Protein AF-A0A1S3IU96-F1 (afdb_monomer_lite)

pLDDT: mean 72.16, std 20.65, range [26.09, 98.0]

InterPro domains:
  IPR015816 Vitellinogen, beta-sheet N-terminal [G3DSA:2.30.230.10] (39-300)
  IPR015819 Lipid transport protein, beta-sheet shell [SSF56968] (41-189)

Secondary structure (DSSP, 8-state):
--SSHHHHHHHTTS--------TTTSPPTT-B-SPPP--TTEEEEEEEEEEEE-SSS-EEEEEEEEEEEEEEEEEPPTT-S-TT-EEEEEEEEEEEEEEEEE-SS-EEEPPPEE-HHHH-S-EEEEE-TTS-EEEEEEETTGGG-HHHHHHHHHHHHHH----BTT-SEEEEEETTEEEEEEEEEEE-GGGEEEEEEEEEGGGEE--TT----TTTEEEEEEEEEEEETTEEEEEEEEEEEEEPPP---SS-----SS----THHHH-EEEEEEEEEEEEEEPPHHHHHHHHHHTT--EEEE-SS----TTSHHHHHHHHHHHHHTSGGGHHHHHHHHHH-TT-GGGG-

Structure (mmCIF, N/CA/C/O backbone):
data_AF-A0A1S3IU96-F1
#
_entry.id   AF-A0A1S3IU96-F1
#
loop_
_atom_site.group_PDB
_atom_site.id
_atom_site.type_symbol
_atom_site.label_atom_id
_atom_site.label_alt_id
_atom_site.label_comp_id
_atom_site.label_asym_id
_atom_site.label_entity_id
_atom_site.label_seq_id
_atom_site.pdbx_PDB_ins_code
_atom_site.Cartn_x
_atom_site.Cartn_y
_atom_site.Cartn_z
_atom_site.occupancy
_atom_site.B_iso_or_equiv
_atom_site.auth_seq_id
_atom_site.auth_comp_id
_atom_site.auth_asym_id
_atom_site.auth_atom_id
_atom_site.pdbx_PDB_model_num
ATOM 1 N N . MET A 1 1 ? 24.502 -48.605 34.704 1.00 38.88 1 MET A N 1
ATOM 2 C CA . MET A 1 1 ? 23.057 -48.545 34.397 1.00 38.88 1 MET A CA 1
ATOM 3 C C . MET A 1 1 ? 22.841 -47.572 33.250 1.00 38.88 1 MET A C 1
ATOM 5 O O . MET A 1 1 ? 22.896 -46.371 33.449 1.00 38.88 1 MET A O 1
ATOM 9 N N . LYS A 1 2 ? 22.717 -48.113 32.036 1.00 37.91 2 LYS A N 1
ATOM 10 C CA . LYS A 1 2 ? 22.738 -47.408 30.742 1.00 37.91 2 LYS A CA 1
ATOM 11 C C . LYS A 1 2 ? 21.383 -47.495 30.009 1.00 37.91 2 LYS A C 1
ATOM 13 O O . LYS A 1 2 ? 21.351 -47.512 28.790 1.00 37.91 2 LYS A O 1
ATOM 18 N N . PHE A 1 3 ? 20.268 -47.550 30.742 1.00 37.53 3 PHE A N 1
ATOM 19 C CA . PHE A 1 3 ? 18.931 -47.704 30.142 1.00 37.53 3 PHE A CA 1
ATOM 20 C C . PHE A 1 3 ? 17.942 -46.560 30.430 1.00 37.53 3 PHE A C 1
ATOM 22 O O . PHE A 1 3 ? 16.870 -46.547 29.842 1.00 37.53 3 PHE A O 1
ATOM 29 N N . TYR A 1 4 ? 18.302 -45.553 31.238 1.00 34.25 4 TYR A N 1
ATOM 30 C CA . TYR A 1 4 ? 17.399 -44.428 31.547 1.00 34.25 4 TYR A CA 1
ATOM 31 C C . TYR A 1 4 ? 17.577 -43.183 30.663 1.00 34.25 4 TYR A C 1
ATOM 33 O O . TYR A 1 4 ? 16.665 -42.370 30.572 1.00 34.25 4 TYR A O 1
ATOM 41 N N . VAL A 1 5 ? 18.703 -43.042 29.953 1.00 40.50 5 VAL A N 1
ATOM 42 C CA . VAL A 1 5 ? 18.947 -41.870 29.085 1.00 40.50 5 VAL A CA 1
ATOM 43 C C . VAL A 1 5 ? 18.266 -42.017 27.716 1.00 40.50 5 VAL A C 1
ATOM 45 O O . VAL A 1 5 ? 17.847 -41.030 27.126 1.00 40.50 5 VAL A O 1
ATOM 48 N N . ILE A 1 6 ? 18.058 -43.248 27.237 1.00 42.94 6 ILE A N 1
ATOM 49 C CA . ILE A 1 6 ? 17.412 -43.501 25.936 1.00 42.94 6 ILE A CA 1
ATOM 50 C C . ILE A 1 6 ? 15.883 -43.326 26.023 1.00 42.94 6 ILE A C 1
ATOM 52 O O . ILE A 1 6 ? 15.258 -42.917 25.048 1.00 42.94 6 ILE A O 1
ATOM 56 N N . TYR A 1 7 ? 15.277 -43.540 27.197 1.00 35.66 7 TYR A N 1
ATOM 57 C CA . TYR A 1 7 ? 13.829 -43.376 27.379 1.00 35.66 7 TYR A CA 1
ATOM 58 C C . TYR A 1 7 ? 13.405 -41.898 27.446 1.00 35.66 7 TYR A C 1
ATOM 60 O O . TYR A 1 7 ? 12.342 -41.541 26.946 1.00 35.66 7 TYR A O 1
ATOM 68 N N . LEU A 1 8 ? 14.261 -41.014 27.976 1.00 35.41 8 LEU A N 1
ATOM 69 C CA . LEU A 1 8 ? 13.973 -39.576 28.026 1.00 35.41 8 LEU A CA 1
ATOM 70 C C . LEU A 1 8 ? 14.017 -38.930 26.627 1.00 35.41 8 LEU A C 1
ATOM 72 O O . LEU A 1 8 ? 13.216 -38.050 26.331 1.00 35.41 8 LEU A O 1
ATOM 76 N N . CYS A 1 9 ? 14.886 -39.414 25.732 1.00 37.62 9 CYS A N 1
ATOM 77 C CA . CYS A 1 9 ? 14.930 -38.950 24.341 1.00 37.62 9 CYS A CA 1
ATOM 78 C C . CYS A 1 9 ? 13.751 -39.461 23.492 1.00 37.62 9 CYS A C 1
ATOM 80 O O . CYS A 1 9 ? 13.374 -38.803 22.528 1.00 37.62 9 CYS A O 1
ATOM 82 N N . LEU A 1 10 ? 13.142 -40.595 23.854 1.00 35.31 10 LEU A N 1
ATOM 83 C CA . LEU A 1 10 ? 11.995 -41.165 23.134 1.00 35.31 10 LEU A CA 1
ATOM 84 C C . LEU A 1 10 ? 10.650 -40.548 23.547 1.00 35.31 10 LEU A C 1
ATOM 86 O O . LEU A 1 10 ? 9.755 -40.450 22.714 1.00 35.31 10 LEU A O 1
ATOM 90 N N . VAL A 1 11 ? 10.513 -40.056 24.783 1.00 35.53 11 VAL A N 1
ATOM 91 C CA . VAL A 1 11 ? 9.279 -39.380 25.234 1.00 35.53 11 VAL A CA 1
ATOM 92 C C . VAL A 1 11 ? 9.217 -37.918 24.768 1.00 35.53 11 VAL A C 1
ATOM 94 O O . VAL A 1 11 ? 8.136 -37.426 24.456 1.00 35.53 11 VAL A O 1
ATOM 97 N N . VAL A 1 12 ? 10.359 -37.243 24.580 1.00 34.34 12 VAL A N 1
ATOM 98 C CA . VAL A 1 12 ? 10.395 -35.900 23.957 1.00 34.34 12 VAL A CA 1
ATOM 99 C C . VAL A 1 12 ? 10.079 -35.952 22.450 1.00 34.34 12 VAL A C 1
ATOM 101 O O . VAL A 1 12 ? 9.640 -34.961 21.874 1.00 34.34 12 VAL A O 1
ATOM 104 N N . ALA A 1 13 ? 10.205 -37.120 21.812 1.00 34.22 13 ALA A N 1
ATOM 105 C CA . ALA A 1 13 ? 9.797 -37.325 20.421 1.00 34.22 13 ALA A CA 1
ATOM 106 C C . ALA A 1 13 ? 8.290 -37.620 20.242 1.00 34.22 13 ALA A C 1
ATOM 108 O O . ALA A 1 13 ? 7.814 -37.619 19.110 1.00 34.22 13 ALA A O 1
ATOM 109 N N . LEU A 1 14 ? 7.531 -37.854 21.324 1.00 32.66 14 LEU A N 1
ATOM 110 C CA . LEU A 1 14 ? 6.133 -38.322 21.264 1.00 32.66 14 LEU A CA 1
ATOM 111 C C . LEU A 1 14 ? 5.104 -37.386 21.921 1.00 32.66 14 LEU A C 1
ATOM 113 O O . LEU A 1 14 ? 3.921 -37.710 21.949 1.00 32.66 14 LEU A O 1
ATOM 117 N N .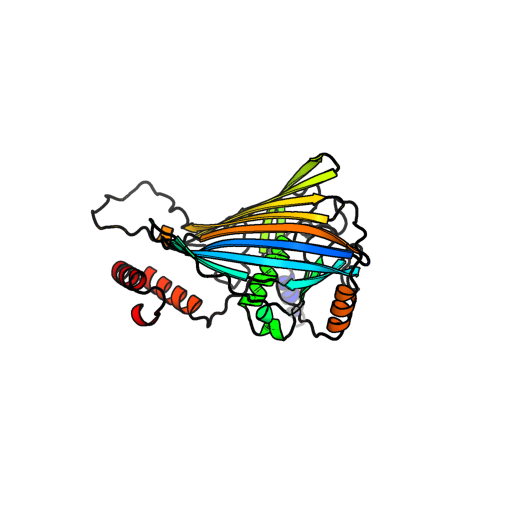 VAL A 1 15 ? 5.514 -36.194 22.363 1.00 30.98 15 VAL A N 1
ATOM 118 C CA . VAL A 1 15 ? 4.596 -35.098 22.728 1.00 30.98 15 VAL A CA 1
ATOM 119 C C . VAL A 1 15 ? 4.852 -33.898 21.815 1.00 30.98 15 VAL A C 1
ATOM 121 O O . VAL A 1 15 ? 5.155 -32.791 22.248 1.00 30.98 15 VAL A O 1
ATOM 124 N N . ARG A 1 16 ? 4.752 -34.131 20.504 1.00 26.09 16 ARG A N 1
ATOM 125 C CA . ARG A 1 16 ? 4.291 -33.096 19.580 1.00 26.09 16 ARG A CA 1
ATOM 126 C C . ARG A 1 16 ? 2.814 -33.373 19.330 1.00 26.09 16 ARG A C 1
ATOM 128 O O . ARG A 1 16 ? 2.514 -34.345 18.636 1.00 26.09 16 ARG A O 1
ATOM 135 N N . PRO A 1 17 ? 1.891 -32.550 19.848 1.00 28.64 17 PRO A N 1
ATOM 136 C CA . PRO A 1 17 ? 0.620 -32.387 19.180 1.00 28.64 17 PRO A CA 1
ATOM 137 C C . PRO A 1 17 ? 0.944 -31.880 17.776 1.00 28.64 17 PRO A C 1
ATOM 139 O O . PRO A 1 17 ? 1.472 -30.789 17.566 1.00 28.64 17 PRO A O 1
ATOM 142 N N . THR A 1 18 ? 0.708 -32.765 16.826 1.00 32.78 18 THR A N 1
ATOM 143 C CA . THR A 1 18 ? 0.296 -32.466 15.467 1.00 32.78 18 THR A CA 1
ATOM 144 C C . THR A 1 18 ? -0.608 -31.236 15.426 1.00 32.78 18 THR A C 1
ATOM 146 O O . THR A 1 18 ? -1.794 -31.316 15.718 1.00 32.78 18 THR A O 1
ATOM 149 N N . LEU A 1 19 ? -0.019 -30.110 15.051 1.00 28.75 19 LEU A N 1
ATOM 150 C CA . LEU A 1 19 ? -0.596 -29.116 14.152 1.00 28.75 19 LEU A CA 1
ATOM 151 C C . LEU A 1 19 ? 0.587 -28.441 13.455 1.00 28.75 19 LEU A C 1
ATOM 153 O O . LEU A 1 19 ? 0.830 -27.242 13.538 1.00 28.75 19 LEU A O 1
ATOM 157 N N . CYS A 1 20 ? 1.361 -29.276 12.754 1.00 29.59 20 CYS A N 1
ATOM 158 C CA . CYS A 1 20 ? 1.936 -28.836 11.496 1.00 29.59 20 CYS A CA 1
ATOM 159 C C . CYS A 1 20 ? 0.710 -28.469 10.651 1.00 29.59 20 CYS A C 1
ATOM 161 O O . CYS A 1 20 ? 0.064 -29.363 10.106 1.00 29.59 20 CYS A O 1
ATOM 163 N N . LYS A 1 21 ? 0.308 -27.190 10.666 1.00 34.25 21 LYS A N 1
ATOM 164 C CA . LYS A 1 21 ? -0.553 -26.661 9.610 1.00 34.25 21 LYS A CA 1
ATOM 165 C C . LYS A 1 21 ? 0.126 -27.063 8.313 1.00 34.25 21 LYS A C 1
ATOM 167 O O . LYS A 1 21 ? 1.345 -26.910 8.192 1.00 34.25 21 LYS A O 1
ATOM 172 N N . ASP A 1 22 ? -0.641 -27.694 7.439 1.00 31.61 22 ASP A N 1
ATOM 173 C CA . ASP A 1 22 ? -0.151 -28.169 6.165 1.00 31.61 22 ASP A CA 1
ATOM 174 C C . ASP A 1 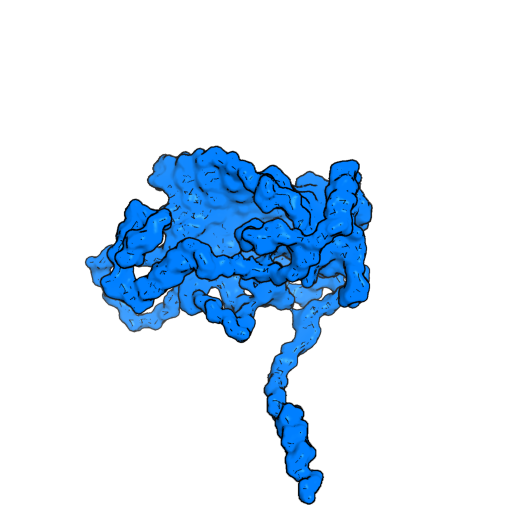22 ? 0.687 -27.060 5.519 1.00 31.61 22 ASP A C 1
ATOM 176 O O . ASP A 1 22 ? 0.221 -25.948 5.287 1.00 31.61 22 ASP A O 1
ATOM 180 N N . GLU A 1 23 ? 1.928 -27.377 5.161 1.00 36.09 23 GLU A N 1
ATOM 181 C CA . GLU A 1 23 ? 2.783 -26.532 4.315 1.00 36.09 23 GLU A CA 1
ATOM 182 C C . GLU A 1 23 ? 2.130 -26.264 2.933 1.00 36.09 23 GLU A C 1
ATOM 184 O O . GLU A 1 23 ? 2.671 -25.538 2.109 1.00 36.09 23 GLU A O 1
ATOM 189 N N . LYS A 1 24 ? 0.942 -26.842 2.689 1.00 35.12 24 LYS A N 1
ATOM 190 C CA . LYS A 1 24 ? 0.038 -26.616 1.556 1.00 35.12 24 LYS A CA 1
ATOM 191 C C . LYS A 1 24 ? -0.801 -25.332 1.677 1.00 35.12 24 LYS A C 1
ATOM 193 O O . LYS A 1 24 ? -1.304 -24.853 0.653 1.00 35.12 24 LYS A O 1
ATOM 198 N N . ASP A 1 25 ? -0.940 -24.777 2.884 1.00 37.66 25 ASP A N 1
ATOM 199 C CA . ASP A 1 25 ? -1.629 -23.498 3.118 1.00 37.66 25 ASP A CA 1
ATOM 200 C C . ASP A 1 25 ? -0.712 -22.301 2.853 1.00 37.66 25 ASP A C 1
ATOM 202 O O . ASP A 1 25 ? -1.182 -21.238 2.448 1.00 37.66 25 ASP A O 1
ATOM 206 N N . TYR A 1 26 ? 0.607 -22.492 2.956 1.00 42.41 26 TYR A N 1
ATOM 207 C CA . TYR A 1 26 ? 1.566 -21.561 2.378 1.00 42.41 26 TYR A CA 1
ATOM 208 C C . TYR A 1 26 ? 1.562 -21.718 0.855 1.00 42.41 26 TYR A C 1
ATOM 210 O O . TYR A 1 26 ? 1.597 -22.818 0.305 1.00 42.41 26 TYR A O 1
ATOM 218 N N . VAL A 1 27 ? 1.435 -20.589 0.164 1.00 45.47 27 VAL A N 1
ATOM 219 C CA . VAL A 1 27 ? 1.302 -20.507 -1.291 1.00 45.47 27 VAL A CA 1
ATOM 220 C C . VAL A 1 27 ? 2.405 -21.303 -2.003 1.00 45.47 27 VAL A C 1
ATOM 222 O O . VAL A 1 27 ? 3.597 -21.133 -1.744 1.00 45.47 27 VAL A O 1
ATOM 225 N N . SER A 1 28 ? 1.978 -22.159 -2.937 1.00 42.78 28 SER A N 1
ATOM 226 C CA . SER A 1 28 ? 2.827 -22.743 -3.975 1.00 42.78 28 SER A CA 1
ATOM 227 C C . SER A 1 28 ? 3.527 -21.614 -4.732 1.00 42.78 28 SER A C 1
ATOM 229 O O . SER A 1 28 ? 2.870 -20.786 -5.358 1.00 42.78 28 SER A O 1
ATOM 231 N N . LYS A 1 29 ? 4.860 -21.599 -4.676 1.00 49.06 29 LYS A N 1
ATOM 232 C CA . LYS A 1 29 ? 5.738 -20.561 -5.242 1.00 49.06 29 LYS A CA 1
ATOM 233 C C . LYS A 1 29 ? 5.692 -20.447 -6.777 1.00 49.06 29 LYS A C 1
ATOM 235 O O . LYS A 1 29 ? 6.327 -19.557 -7.319 1.00 49.06 29 LYS A O 1
ATOM 240 N N . ASP A 1 30 ? 4.931 -21.303 -7.464 1.00 42.03 30 ASP A N 1
ATOM 241 C CA . ASP A 1 30 ? 5.052 -21.515 -8.914 1.00 42.03 30 ASP A CA 1
ATOM 242 C C . ASP A 1 30 ? 3.772 -21.258 -9.741 1.00 42.03 30 ASP A C 1
ATOM 244 O O . ASP A 1 30 ? 3.762 -21.540 -10.936 1.00 42.03 30 ASP A O 1
ATOM 248 N N . SER A 1 31 ? 2.677 -20.733 -9.174 1.00 46.88 31 SER A N 1
ATOM 249 C CA . SER A 1 31 ? 1.386 -20.648 -9.896 1.00 46.88 31 SER A CA 1
ATOM 250 C C . SER A 1 31 ? 0.846 -19.228 -10.111 1.00 46.88 31 SER A C 1
ATOM 252 O O . SER A 1 31 ? -0.332 -18.977 -9.838 1.00 46.88 31 SER A O 1
ATOM 254 N N . SER A 1 32 ? 1.670 -18.282 -10.578 1.00 52.38 32 SER A N 1
ATOM 255 C CA . SER A 1 32 ? 1.149 -16.947 -10.904 1.00 52.38 32 SER A CA 1
ATOM 256 C C . SER A 1 32 ? 0.194 -16.996 -12.107 1.00 52.38 32 SER A C 1
ATOM 258 O O . SER A 1 32 ? 0.415 -17.692 -13.098 1.00 52.38 32 SER A O 1
ATOM 260 N N . ALA A 1 33 ? -0.916 -16.265 -11.996 1.00 55.19 33 ALA A N 1
ATOM 261 C CA . ALA A 1 33 ? -2.010 -16.268 -12.965 1.00 55.19 33 ALA A CA 1
ATOM 262 C C . ALA A 1 33 ? -1.804 -15.346 -14.182 1.00 55.19 33 ALA A C 1
ATOM 264 O O . ALA A 1 33 ? -2.646 -15.371 -15.087 1.00 55.19 33 ALA A O 1
ATOM 265 N N . LEU A 1 34 ? -0.760 -14.509 -14.183 1.00 57.47 34 LEU A N 1
ATOM 266 C CA . LEU A 1 34 ? -0.616 -13.369 -15.090 1.00 57.47 34 LEU A CA 1
ATOM 267 C C . LEU A 1 34 ? 0.600 -13.466 -16.019 1.00 57.47 34 LEU A C 1
ATOM 269 O O . LEU A 1 34 ? 1.619 -14.053 -15.651 1.00 57.47 34 LEU A O 1
ATOM 273 N N . PRO A 1 35 ? 0.539 -12.813 -17.197 1.00 59.03 35 PRO A N 1
ATOM 274 C CA . PRO A 1 35 ? 1.730 -12.513 -17.978 1.00 59.03 35 PRO A CA 1
ATOM 275 C C . PRO A 1 35 ? 2.718 -11.705 -17.126 1.00 59.03 35 PRO A C 1
ATOM 277 O O . PRO A 1 35 ? 2.334 -10.706 -16.516 1.00 59.03 35 PRO A O 1
ATOM 280 N N . LYS A 1 36 ? 3.993 -12.113 -17.096 1.00 66.50 36 LYS A N 1
ATOM 281 C CA . LYS A 1 36 ? 5.059 -11.313 -16.476 1.00 66.50 36 LYS A CA 1
ATOM 282 C C . LYS A 1 36 ? 5.238 -10.039 -17.309 1.00 66.50 36 LYS A C 1
ATOM 284 O O . LYS A 1 36 ? 5.601 -10.122 -18.482 1.00 66.50 36 LYS A O 1
ATOM 289 N N . ALA A 1 37 ? 4.971 -8.879 -16.713 1.00 73.75 37 ALA A N 1
ATOM 290 C CA . ALA A 1 37 ? 5.301 -7.600 -17.327 1.00 73.75 37 ALA A CA 1
ATOM 291 C C . ALA A 1 37 ? 6.827 -7.457 -17.408 1.00 73.75 37 ALA A C 1
ATOM 293 O O . ALA A 1 37 ? 7.526 -7.708 -16.423 1.00 73.75 37 ALA A O 1
ATOM 294 N N . ASP A 1 38 ? 7.353 -7.030 -18.556 1.00 79.12 38 ASP A N 1
ATOM 29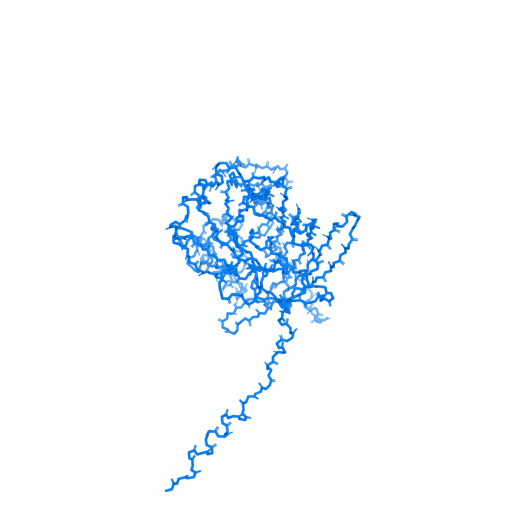5 C CA . ASP A 1 38 ? 8.752 -6.615 -18.635 1.00 79.12 38 ASP A CA 1
ATOM 296 C C . ASP A 1 38 ? 8.897 -5.214 -18.024 1.00 79.12 38 ASP A C 1
ATOM 298 O O . ASP A 1 38 ? 8.528 -4.200 -18.621 1.00 79.12 38 ASP A O 1
ATOM 302 N N . LEU A 1 39 ? 9.397 -5.170 -16.789 1.00 83.75 39 LEU A N 1
ATOM 303 C CA . LEU A 1 39 ? 9.598 -3.938 -16.028 1.00 83.75 39 LEU A CA 1
ATOM 304 C C . LEU A 1 39 ? 11.050 -3.438 -16.094 1.00 83.75 39 LEU A C 1
ATOM 306 O O . LEU A 1 39 ? 11.389 -2.445 -15.437 1.00 83.75 39 LEU A O 1
ATOM 310 N N . HIS A 1 40 ? 11.922 -4.081 -16.883 1.00 83.00 40 HIS A N 1
ATOM 311 C CA . HIS A 1 40 ? 13.320 -3.677 -16.982 1.00 83.00 40 HIS A CA 1
ATOM 312 C C . HIS A 1 40 ? 13.449 -2.247 -17.508 1.00 83.00 40 HIS A C 1
ATOM 314 O O . HIS A 1 40 ? 13.056 -1.915 -18.624 1.00 83.00 40 HIS A O 1
ATOM 320 N N . GLY A 1 41 ? 14.055 -1.381 -16.693 1.00 81.94 41 GLY A N 1
ATOM 321 C CA . GLY A 1 41 ? 14.230 0.019 -17.064 1.00 81.94 41 GLY A CA 1
ATOM 322 C C . GLY A 1 41 ? 12.919 0.804 -17.105 1.00 81.94 41 GLY A C 1
ATOM 323 O O . GLY A 1 41 ? 12.875 1.823 -17.788 1.00 81.94 41 GLY A O 1
ATOM 324 N N . THR A 1 42 ? 11.884 0.363 -16.389 1.00 86.38 42 THR A N 1
ATOM 325 C CA . THR A 1 42 ? 10.591 1.051 -16.269 1.00 86.38 42 THR A CA 1
ATOM 326 C C . THR A 1 42 ? 10.451 1.701 -14.891 1.00 86.38 42 THR A C 1
ATOM 328 O O . THR A 1 42 ? 11.003 1.220 -13.893 1.00 86.38 42 THR A O 1
ATOM 331 N N . THR A 1 43 ? 9.710 2.807 -14.850 1.00 91.56 43 THR A N 1
ATOM 332 C CA . THR A 1 43 ? 9.198 3.432 -13.628 1.00 91.56 43 THR A CA 1
ATOM 333 C C . THR A 1 43 ? 7.674 3.422 -13.679 1.00 91.56 43 THR A C 1
ATOM 335 O O . THR A 1 43 ? 7.071 3.861 -14.665 1.00 91.56 43 THR A O 1
ATOM 338 N N . LEU A 1 44 ? 7.056 2.922 -12.613 1.00 94.19 44 LEU A N 1
ATOM 339 C CA . LEU A 1 44 ? 5.614 2.982 -12.405 1.00 94.19 44 LEU A CA 1
ATOM 340 C C . LEU A 1 44 ? 5.316 4.195 -11.526 1.00 94.19 44 LEU A C 1
ATOM 342 O O . LEU A 1 44 ? 5.844 4.302 -10.422 1.00 94.19 44 LEU A O 1
ATOM 346 N N . HIS A 1 45 ? 4.509 5.120 -12.031 1.00 95.81 45 HIS A N 1
ATOM 347 C CA . HIS A 1 45 ? 4.139 6.332 -11.313 1.00 95.81 45 HIS A CA 1
ATOM 348 C C . HIS A 1 45 ? 2.702 6.219 -10.836 1.00 95.81 45 HIS A C 1
ATOM 350 O O . HIS A 1 45 ? 1.768 6.283 -11.642 1.00 95.81 45 HIS A O 1
ATOM 356 N N . TYR A 1 46 ? 2.542 6.090 -9.530 1.00 97.50 46 TYR A N 1
ATOM 357 C CA . TYR A 1 46 ? 1.257 6.050 -8.867 1.00 97.50 46 TYR A CA 1
ATOM 358 C C . TYR A 1 46 ? 0.951 7.375 -8.186 1.00 97.50 46 TYR A C 1
ATOM 360 O O . TYR A 1 46 ? 1.844 8.155 -7.854 1.00 97.50 46 TYR A O 1
ATOM 368 N N . HIS A 1 47 ? -0.331 7.595 -7.951 1.00 98.00 47 HIS A N 1
ATOM 369 C CA . HIS A 1 47 ? -0.811 8.604 -7.031 1.00 98.00 47 HIS A CA 1
ATOM 370 C C . HIS A 1 47 ? -1.636 7.940 -5.947 1.00 98.00 47 HIS A C 1
ATOM 372 O O . HIS A 1 47 ? -2.525 7.147 -6.258 1.00 98.00 47 HIS A O 1
ATOM 378 N N . TYR A 1 48 ? -1.293 8.249 -4.707 1.00 97.56 48 TYR A N 1
ATOM 379 C CA . TYR A 1 48 ? -1.960 7.782 -3.513 1.00 97.56 48 TYR A CA 1
ATOM 380 C C . TYR A 1 48 ? -2.805 8.900 -2.922 1.00 97.56 48 TYR A C 1
ATOM 382 O O . TYR A 1 48 ? -2.318 10.022 -2.785 1.00 97.56 48 TYR A O 1
ATOM 390 N N . GLU A 1 49 ? -4.016 8.564 -2.504 1.00 96.81 49 GLU A N 1
ATOM 391 C CA . GLU A 1 49 ? -4.882 9.425 -1.705 1.00 96.81 49 GLU A CA 1
ATOM 392 C C . GLU A 1 49 ? -5.525 8.593 -0.601 1.00 96.81 49 GLU A C 1
ATOM 394 O O . GLU A 1 49 ? -5.952 7.463 -0.834 1.00 96.81 49 GLU A O 1
ATOM 399 N N . SER A 1 50 ? -5.621 9.150 0.600 1.00 93.56 50 SER A N 1
ATOM 400 C CA . SER A 1 50 ? -6.340 8.548 1.714 1.00 93.56 50 SER A CA 1
ATOM 401 C C . SER A 1 50 ? -7.115 9.598 2.479 1.00 93.56 50 SER A C 1
ATOM 403 O O . SER A 1 50 ? -6.662 10.728 2.647 1.00 93.56 50 SER A O 1
ATOM 405 N N . GLU A 1 51 ? -8.287 9.193 2.940 1.00 90.69 51 GLU A N 1
ATOM 406 C CA . GLU A 1 51 ? -9.137 9.942 3.843 1.00 90.69 51 GLU A CA 1
ATOM 407 C C . GLU A 1 51 ? -9.381 9.083 5.082 1.00 90.69 51 GLU A C 1
ATOM 409 O O . GLU A 1 51 ? -9.813 7.937 4.961 1.00 90.69 51 GLU A O 1
ATOM 414 N N . ALA A 1 52 ? -9.101 9.626 6.261 1.00 84.38 52 ALA A N 1
ATOM 415 C CA . ALA A 1 52 ? -9.318 8.965 7.536 1.00 84.38 52 ALA A CA 1
ATOM 416 C C . ALA A 1 52 ? -10.181 9.840 8.443 1.00 84.38 52 ALA A C 1
ATOM 418 O O . ALA A 1 52 ? -9.820 10.971 8.773 1.00 84.38 52 ALA A O 1
ATOM 419 N N . LYS A 1 53 ? -11.308 9.287 8.883 1.00 79.38 53 LYS A N 1
ATOM 420 C CA . LYS A 1 53 ? -12.147 9.844 9.944 1.00 79.38 53 LYS A CA 1
ATOM 421 C C . LYS A 1 53 ? -11.813 9.088 11.213 1.00 79.38 53 LYS A C 1
ATOM 423 O O . LYS A 1 53 ? -12.180 7.921 11.353 1.00 79.38 53 LYS A O 1
ATOM 428 N N . LEU A 1 54 ? -11.029 9.727 12.071 1.00 67.56 54 LEU A N 1
ATOM 429 C CA . LEU A 1 54 ? -10.457 9.100 13.254 1.00 67.56 54 LEU A CA 1
ATOM 430 C C . LEU A 1 54 ? -11.319 9.414 14.481 1.00 67.56 54 LEU A C 1
ATOM 432 O O . LEU A 1 54 ? -11.467 10.578 14.827 1.00 67.56 54 LEU A O 1
ATOM 436 N N . PHE A 1 55 ? -11.802 8.365 15.148 1.00 61.97 55 PHE A N 1
ATOM 437 C CA . PHE A 1 55 ? -12.277 8.333 16.537 1.00 61.97 55 PHE A CA 1
ATOM 438 C C . PHE A 1 55 ? -13.232 9.464 16.979 1.00 61.97 55 PHE A C 1
ATOM 440 O O . PHE A 1 55 ? -12.815 10.546 17.395 1.00 61.97 55 PHE A O 1
ATOM 447 N N . GLY A 1 56 ? -14.529 9.150 17.047 1.00 52.00 56 GLY A N 1
ATOM 448 C CA . GLY A 1 56 ? -15.543 9.994 17.687 1.00 52.00 56 GLY A CA 1
ATOM 449 C C . GLY A 1 56 ? -16.346 10.894 16.760 1.00 52.00 56 GLY A C 1
ATOM 450 O O . GLY A 1 56 ? -16.108 10.949 15.560 1.00 52.00 56 GLY A O 1
ATOM 451 N N . PRO A 1 57 ? -17.334 11.614 17.325 1.00 49.06 57 PRO A N 1
ATOM 452 C CA . PRO A 1 57 ? -18.209 12.526 16.594 1.00 49.06 57 PRO A CA 1
ATOM 453 C C . PRO A 1 57 ? -17.491 13.816 16.170 1.00 49.06 57 PRO A C 1
ATOM 455 O O . PRO A 1 57 ? -18.135 14.738 15.674 1.00 49.06 57 PRO A O 1
ATOM 458 N N . ALA A 1 58 ? -16.178 13.920 16.405 1.00 51.69 58 ALA A N 1
ATOM 459 C CA . ALA A 1 58 ? -15.381 14.999 15.860 1.00 51.69 58 ALA A CA 1
ATOM 460 C C . ALA A 1 58 ? -15.365 14.840 14.337 1.00 51.69 58 ALA A C 1
ATOM 462 O O . ALA A 1 58 ? -14.903 13.830 13.811 1.00 51.69 58 ALA A O 1
ATOM 463 N N . GLU A 1 59 ? -15.867 15.839 13.616 1.00 63.41 59 GLU A N 1
ATOM 464 C CA . GLU A 1 59 ? -15.853 15.863 12.152 1.00 63.41 59 GLU A CA 1
ATOM 465 C C . GLU A 1 59 ? -14.438 16.196 11.630 1.00 63.41 59 GLU A C 1
ATOM 467 O O . GLU A 1 59 ? -14.275 17.004 10.719 1.00 63.41 59 GLU A O 1
ATOM 472 N N . GLU A 1 60 ? -13.394 15.625 12.239 1.00 70.00 60 GLU A N 1
ATOM 473 C CA . GLU A 1 60 ? -12.018 15.763 11.781 1.00 70.00 60 GLU A CA 1
ATOM 474 C C . GLU A 1 60 ? -11.722 14.676 10.753 1.00 70.00 60 GLU A C 1
ATOM 476 O O . GLU A 1 60 ? -11.736 13.476 11.027 1.00 70.00 60 GLU A O 1
ATOM 481 N N . THR A 1 61 ? -11.474 15.122 9.531 1.00 79.06 61 THR A N 1
ATOM 482 C CA . THR A 1 61 ? -11.097 14.272 8.414 1.00 79.06 61 THR A CA 1
ATOM 483 C C . THR A 1 61 ? -9.648 14.563 8.059 1.00 79.06 61 THR A C 1
ATOM 485 O O . THR A 1 61 ? -9.293 15.691 7.711 1.00 79.06 61 THR A O 1
ATOM 488 N N . PHE A 1 62 ? -8.808 13.542 8.161 1.00 83.06 62 PHE A N 1
ATOM 489 C CA . PHE A 1 62 ? -7.409 13.594 7.769 1.00 83.06 62 PHE A CA 1
ATOM 490 C C . PHE A 1 62 ? -7.295 13.143 6.325 1.00 83.06 62 PHE A C 1
ATOM 492 O O . PHE A 1 62 ? -7.633 12.009 5.996 1.00 83.06 62 PHE A O 1
ATOM 499 N N . HIS A 1 63 ? -6.803 14.025 5.470 1.00 88.12 63 HIS A N 1
ATOM 500 C CA . HIS A 1 63 ? -6.507 13.718 4.086 1.00 88.12 63 HIS A CA 1
ATOM 501 C C . HIS A 1 63 ? -4.994 13.668 3.881 1.00 88.12 63 HIS A C 1
ATOM 503 O O . HIS A 1 63 ? -4.272 14.577 4.299 1.00 88.12 63 HIS A O 1
ATOM 509 N N . ILE A 1 64 ? -4.509 12.606 3.242 1.00 91.25 64 ILE A N 1
ATOM 510 C CA . ILE A 1 64 ? -3.103 12.460 2.866 1.00 91.25 64 ILE A CA 1
ATOM 511 C C . ILE A 1 64 ? -3.031 12.094 1.391 1.00 91.25 64 ILE A C 1
ATOM 513 O O . ILE A 1 64 ? -3.670 11.137 0.961 1.00 91.25 64 ILE A O 1
ATOM 517 N N . SER A 1 65 ? -2.197 12.803 0.636 1.00 94.62 65 SER A N 1
ATOM 518 C CA . SER A 1 65 ? -1.912 12.492 -0.766 1.00 94.62 65 SER A CA 1
ATOM 519 C C . SER A 1 65 ? -0.412 12.379 -1.004 1.00 94.62 65 SER A C 1
ATOM 521 O O . SER A 1 65 ? 0.354 13.102 -0.367 1.00 94.62 65 SER A O 1
ATOM 523 N N . ALA A 1 66 ? 0.013 11.516 -1.924 1.00 96.50 66 ALA A N 1
ATOM 524 C CA . ALA A 1 66 ? 1.413 11.387 -2.320 1.00 96.50 66 ALA A CA 1
ATOM 525 C C . ALA A 1 66 ? 1.547 10.893 -3.765 1.00 96.50 66 ALA A C 1
ATOM 527 O O . ALA A 1 66 ? 0.762 10.069 -4.228 1.00 96.50 66 ALA A O 1
ATOM 528 N N . ASP A 1 67 ? 2.590 11.323 -4.468 1.00 96.75 67 ASP A N 1
ATOM 529 C CA . ASP A 1 67 ? 3.043 10.641 -5.678 1.00 96.75 67 ASP A CA 1
ATOM 530 C C . ASP A 1 67 ? 4.062 9.560 -5.296 1.00 96.75 67 ASP A C 1
ATOM 532 O O . ASP A 1 67 ? 5.021 9.812 -4.559 1.00 96.75 67 ASP A O 1
ATOM 536 N N . VAL A 1 68 ? 3.861 8.350 -5.817 1.00 97.12 68 VAL A N 1
ATOM 537 C CA . VAL A 1 68 ? 4.665 7.168 -5.494 1.00 97.12 68 VAL A CA 1
ATOM 538 C C . VAL A 1 68 ? 5.313 6.637 -6.769 1.00 97.12 68 VAL A C 1
ATOM 540 O O . VAL A 1 68 ? 4.640 6.125 -7.664 1.00 97.12 68 VAL A O 1
ATOM 543 N N . ASP A 1 69 ? 6.635 6.742 -6.853 1.00 95.31 69 ASP A N 1
ATOM 544 C CA . ASP A 1 69 ? 7.423 6.176 -7.944 1.00 95.31 69 ASP A CA 1
ATOM 545 C C . ASP A 1 69 ? 7.946 4.796 -7.517 1.00 95.31 69 ASP A C 1
ATOM 547 O O . ASP A 1 69 ? 8.679 4.684 -6.534 1.00 95.31 69 ASP A O 1
ATOM 551 N N . VAL A 1 70 ? 7.608 3.749 -8.271 1.00 95.38 70 VAL A N 1
ATOM 552 C CA . VAL A 1 70 ? 8.128 2.388 -8.078 1.00 95.38 70 VAL A CA 1
ATOM 553 C C . VAL A 1 70 ? 9.083 2.050 -9.219 1.00 95.38 70 VAL A C 1
ATOM 555 O O . VAL A 1 70 ? 8.699 1.994 -10.391 1.00 95.38 70 VAL A O 1
ATOM 558 N N . GLU A 1 71 ? 10.349 1.832 -8.878 1.00 92.88 71 GLU A N 1
ATOM 559 C CA . GLU A 1 71 ? 11.431 1.555 -9.818 1.00 92.88 71 GLU A CA 1
ATOM 560 C C . GLU A 1 71 ? 11.925 0.118 -9.683 1.00 92.88 71 GLU A C 1
ATOM 562 O O . GLU A 1 71 ? 12.390 -0.299 -8.624 1.00 92.88 71 GLU A O 1
ATOM 567 N N . TYR A 1 72 ? 11.869 -0.636 -10.779 1.00 89.69 72 TYR A N 1
ATOM 568 C CA . TYR A 1 72 ? 12.390 -1.999 -10.831 1.00 89.69 72 TYR A CA 1
ATOM 569 C C . TYR A 1 72 ? 13.924 -2.016 -10.803 1.00 89.69 72 TYR A C 1
ATOM 571 O O . TYR A 1 72 ? 14.570 -1.396 -11.651 1.00 89.69 72 TYR A O 1
ATOM 579 N N . ILE A 1 73 ? 14.529 -2.749 -9.871 1.00 87.75 73 ILE A N 1
ATOM 580 C CA . ILE A 1 73 ? 15.994 -2.800 -9.718 1.00 87.75 73 ILE A CA 1
ATOM 581 C C . ILE A 1 73 ? 16.614 -4.166 -10.031 1.00 87.75 73 ILE A C 1
ATOM 583 O O . ILE A 1 73 ? 17.838 -4.268 -10.070 1.00 87.75 73 ILE A O 1
ATOM 587 N N . GLY A 1 74 ? 15.803 -5.185 -10.325 1.00 83.44 74 GLY A N 1
ATOM 588 C CA . GLY A 1 74 ? 16.269 -6.495 -10.787 1.00 83.44 74 GLY A CA 1
ATOM 589 C C . GLY A 1 74 ? 15.426 -7.653 -10.265 1.00 83.44 74 GLY A C 1
ATOM 590 O O . GLY A 1 74 ? 14.609 -7.476 -9.360 1.00 83.44 74 GLY A O 1
ATOM 591 N N . ASP A 1 75 ? 15.649 -8.843 -10.816 1.00 76.81 75 ASP A N 1
ATOM 592 C CA . ASP A 1 75 ? 15.059 -10.077 -10.304 1.00 76.81 75 ASP A CA 1
ATOM 593 C C . ASP A 1 75 ? 15.690 -10.411 -8.931 1.00 76.81 75 ASP A C 1
ATOM 595 O O . ASP A 1 75 ? 16.835 -10.049 -8.646 1.00 76.81 75 ASP A O 1
ATOM 599 N N . GLY A 1 76 ? 14.907 -11.013 -8.035 1.00 60.28 76 GLY A N 1
ATOM 600 C CA . GLY A 1 76 ? 15.186 -11.163 -6.604 1.00 60.28 76 GLY A CA 1
ATOM 601 C C . GLY A 1 76 ? 16.564 -11.737 -6.242 1.00 60.28 76 GLY A C 1
ATOM 602 O O . GLY A 1 76 ? 17.199 -12.473 -6.991 1.00 60.28 76 GLY A O 1
ATOM 603 N N . PHE A 1 77 ? 17.034 -11.409 -5.033 1.00 54.44 77 PHE A N 1
ATOM 604 C CA . PHE A 1 77 ? 18.289 -11.938 -4.488 1.00 54.44 77 PHE A CA 1
ATOM 605 C C . PHE A 1 77 ? 18.250 -13.467 -4.292 1.00 54.44 77 PHE A C 1
ATOM 607 O O . PHE A 1 77 ? 17.228 -14.031 -3.908 1.00 54.44 77 PHE A O 1
ATOM 614 N N . VAL A 1 78 ? 19.433 -14.082 -4.430 1.00 47.53 78 VAL A N 1
ATOM 615 C CA . VAL A 1 78 ? 19.835 -15.514 -4.409 1.00 47.53 78 VAL A CA 1
ATOM 616 C C . VAL A 1 78 ? 19.156 -16.444 -3.372 1.00 47.53 78 VAL A C 1
ATOM 618 O O . VAL A 1 78 ? 19.260 -17.660 -3.492 1.00 47.53 78 VAL A O 1
ATOM 621 N N . ASN A 1 79 ? 18.439 -15.924 -2.371 1.00 50.88 79 ASN A N 1
ATOM 622 C CA . ASN A 1 79 ? 17.813 -16.725 -1.309 1.00 50.88 79 ASN A CA 1
ATOM 623 C C . ASN A 1 79 ? 16.311 -16.991 -1.500 1.00 50.88 79 ASN A C 1
ATOM 625 O O . ASN A 1 79 ? 15.734 -17.752 -0.720 1.00 50.88 79 ASN A O 1
ATOM 629 N N . TYR A 1 80 ? 15.662 -16.386 -2.497 1.00 52.59 80 TYR A N 1
ATOM 630 C CA . TYR A 1 80 ? 14.272 -16.701 -2.819 1.00 52.59 80 TYR A CA 1
ATOM 631 C C . TYR A 1 80 ? 14.237 -17.813 -3.872 1.00 52.59 80 TYR A C 1
ATOM 633 O O . TYR A 1 80 ? 14.758 -17.662 -4.967 1.00 52.59 80 TYR A O 1
ATOM 641 N N . LEU A 1 81 ? 13.624 -18.947 -3.517 1.00 48.53 81 LEU A N 1
ATOM 642 C CA . LEU A 1 81 ? 13.414 -20.096 -4.415 1.00 48.53 81 LEU A CA 1
ATOM 643 C C . LEU A 1 81 ? 12.393 -19.812 -5.537 1.00 48.53 81 LEU A C 1
ATOM 645 O O . LEU A 1 81 ? 12.156 -20.683 -6.365 1.00 48.53 81 LEU A O 1
ATOM 649 N N . ASP A 1 82 ? 11.771 -18.630 -5.535 1.00 57.31 82 ASP A N 1
ATOM 650 C CA . ASP A 1 82 ? 10.855 -18.175 -6.578 1.00 57.31 82 ASP A CA 1
ATOM 651 C C . ASP A 1 82 ? 11.653 -17.427 -7.658 1.00 57.31 82 ASP A C 1
ATOM 653 O O . ASP A 1 82 ? 12.121 -16.306 -7.442 1.00 57.31 82 ASP A O 1
ATOM 657 N N . ASN A 1 83 ? 11.789 -18.052 -8.831 1.00 60.78 83 ASN A N 1
ATOM 658 C CA . ASN A 1 83 ? 12.478 -17.483 -9.994 1.00 60.78 83 ASN A CA 1
ATOM 659 C C . ASN A 1 83 ? 11.760 -16.251 -10.589 1.00 60.78 83 ASN A C 1
ATOM 661 O O . ASN A 1 83 ? 12.283 -15.626 -11.511 1.00 60.78 83 ASN A O 1
ATOM 665 N N . ASN A 1 84 ? 10.573 -15.898 -10.084 1.00 74.12 84 ASN A N 1
ATOM 666 C CA . ASN A 1 84 ? 9.788 -14.741 -10.506 1.00 74.12 84 ASN A CA 1
ATOM 667 C C . ASN A 1 84 ? 9.805 -13.583 -9.498 1.00 74.12 84 ASN A C 1
ATOM 669 O O . ASN A 1 84 ? 9.162 -12.561 -9.748 1.00 74.12 84 ASN A O 1
ATOM 673 N N . ALA A 1 85 ? 10.539 -13.701 -8.387 1.00 82.69 85 ALA A N 1
ATOM 674 C CA . ALA A 1 85 ? 10.684 -12.600 -7.446 1.00 82.69 85 ALA A CA 1
ATOM 675 C C . ALA A 1 85 ? 11.347 -11.384 -8.116 1.00 82.69 85 ALA A C 1
ATOM 677 O O . ALA A 1 85 ? 12.305 -11.517 -8.873 1.00 82.69 85 ALA A O 1
ATOM 678 N N . SER A 1 86 ? 10.858 -10.188 -7.806 1.00 86.81 86 SER A N 1
ATOM 679 C CA . SER A 1 86 ? 11.318 -8.911 -8.353 1.00 86.81 86 SER A CA 1
ATOM 680 C C . SER A 1 86 ? 11.615 -7.928 -7.224 1.00 86.81 86 SER A C 1
ATOM 682 O O . SER A 1 86 ? 10.890 -7.857 -6.233 1.00 86.81 86 SER A O 1
ATOM 684 N N . SER A 1 87 ? 12.700 -7.173 -7.359 1.00 89.81 87 SER A N 1
ATOM 685 C CA . SER A 1 87 ? 13.129 -6.160 -6.394 1.00 89.81 87 SER A CA 1
ATOM 686 C C . SER A 1 87 ? 12.817 -4.761 -6.906 1.00 89.81 87 SER A C 1
ATOM 688 O O . SER A 1 87 ? 13.062 -4.446 -8.073 1.00 89.81 87 SER A O 1
ATOM 690 N N . PHE A 1 88 ? 12.347 -3.899 -6.007 1.00 92.81 88 PHE A N 1
ATOM 691 C CA . PHE A 1 88 ? 11.906 -2.548 -6.338 1.00 92.81 88 PHE A CA 1
ATOM 692 C C . PHE A 1 88 ? 12.372 -1.512 -5.319 1.00 92.81 88 PHE A C 1
ATOM 694 O O . PHE A 1 88 ? 12.485 -1.798 -4.128 1.00 92.81 88 PHE A O 1
ATOM 701 N N . LEU A 1 89 ? 12.566 -0.281 -5.780 1.00 94.38 89 LEU A N 1
ATOM 702 C CA . LEU A 1 89 ? 12.656 0.900 -4.929 1.00 94.38 89 LEU A CA 1
ATOM 703 C C . LEU A 1 89 ? 11.370 1.711 -5.043 1.00 94.38 89 LEU A C 1
ATOM 705 O O . LEU A 1 89 ? 10.936 2.033 -6.144 1.00 94.38 89 LEU A O 1
ATOM 709 N N . MET A 1 90 ? 10.796 2.065 -3.903 1.00 96.25 90 MET A N 1
ATOM 710 C CA . MET A 1 90 ? 9.685 2.997 -3.782 1.00 96.25 90 MET A CA 1
ATOM 711 C C . MET A 1 90 ? 10.210 4.355 -3.321 1.00 96.25 90 MET A C 1
ATOM 713 O O . MET A 1 90 ? 10.882 4.442 -2.290 1.00 96.25 90 MET A O 1
ATOM 717 N N . PHE A 1 91 ? 9.867 5.406 -4.056 1.00 95.12 91 PHE A N 1
ATOM 718 C CA . PHE A 1 91 ? 10.116 6.797 -3.694 1.00 95.12 91 PHE A CA 1
ATOM 719 C C . PHE A 1 91 ? 8.785 7.519 -3.528 1.00 95.12 91 PHE A C 1
ATOM 721 O O . PHE A 1 91 ? 7.870 7.321 -4.325 1.00 95.12 91 PHE A O 1
ATOM 728 N N . MET A 1 92 ? 8.693 8.370 -2.512 1.00 94.88 92 MET A N 1
ATOM 729 C CA . MET A 1 92 ? 7.520 9.200 -2.256 1.00 94.88 92 MET A CA 1
ATOM 730 C C . MET A 1 92 ? 7.897 10.664 -2.443 1.00 94.88 92 MET A C 1
ATOM 732 O O . MET A 1 92 ? 9.004 11.072 -2.091 1.00 94.88 92 MET A O 1
ATOM 736 N N . ARG A 1 93 ? 6.993 11.441 -3.029 1.00 92.75 93 ARG A N 1
ATOM 737 C CA . ARG A 1 93 ? 7.147 12.883 -3.244 1.00 92.75 93 ARG A CA 1
ATOM 738 C C . ARG A 1 93 ? 5.783 13.544 -3.310 1.00 92.75 93 ARG A C 1
ATOM 740 O O . ARG A 1 93 ? 4.782 12.851 -3.494 1.00 92.75 93 ARG A O 1
ATOM 747 N N . ASN A 1 94 ? 5.760 14.871 -3.250 1.00 94.06 94 ASN A N 1
ATOM 748 C CA . ASN A 1 94 ? 4.526 15.641 -3.210 1.00 94.06 94 ASN A CA 1
ATOM 749 C C . ASN A 1 94 ? 3.588 15.099 -2.116 1.00 94.06 94 ASN A C 1
ATOM 751 O O . ASN A 1 94 ? 2.397 14.899 -2.352 1.00 94.06 94 ASN A O 1
ATOM 755 N N . VAL A 1 95 ? 4.154 14.772 -0.951 1.00 92.19 95 VAL A N 1
ATOM 756 C CA . VAL A 1 95 ? 3.408 14.269 0.195 1.00 92.19 95 VAL A CA 1
ATOM 757 C C . VAL A 1 95 ? 2.751 15.455 0.873 1.00 92.19 95 VAL A C 1
ATOM 759 O O . VAL A 1 95 ? 3.435 16.323 1.416 1.00 92.19 95 VAL A O 1
ATOM 762 N N . PHE A 1 96 ? 1.426 15.483 0.852 1.00 89.75 96 PHE A N 1
ATOM 763 C CA . PHE A 1 96 ? 0.630 16.524 1.484 1.00 89.75 96 PHE A CA 1
ATOM 764 C C . PHE A 1 96 ? -0.291 15.924 2.530 1.00 89.75 96 PHE A C 1
ATOM 766 O O . PHE A 1 96 ? -0.901 14.882 2.299 1.00 89.75 96 PHE A O 1
ATOM 773 N N . VAL A 1 97 ? -0.398 16.611 3.663 1.00 86.38 97 VAL A N 1
ATOM 774 C CA . VAL A 1 97 ? -1.325 16.281 4.743 1.00 86.38 97 VAL A CA 1
ATOM 775 C C . VAL A 1 97 ? -2.250 17.466 4.958 1.00 86.38 97 VAL A C 1
ATOM 777 O O . VAL A 1 97 ? -1.805 18.612 5.014 1.00 86.38 97 VAL A O 1
ATOM 780 N N . GLN A 1 98 ? -3.537 17.189 5.089 1.00 84.44 98 GLN A N 1
ATOM 781 C CA . GLN A 1 98 ? -4.561 18.187 5.333 1.00 84.44 98 GLN A CA 1
ATOM 782 C C . GLN A 1 98 ? -5.522 17.687 6.406 1.00 84.44 98 GLN A C 1
ATOM 784 O O . GLN A 1 98 ? -5.944 16.534 6.384 1.00 84.44 98 GLN A O 1
ATOM 789 N N . VAL A 1 99 ? -5.883 18.570 7.335 1.00 81.50 99 VAL A N 1
ATOM 790 C CA . VAL A 1 99 ? -6.925 18.311 8.330 1.00 81.50 99 VAL A CA 1
ATOM 791 C C . VAL A 1 99 ? -8.124 19.183 7.992 1.00 81.50 99 VAL A C 1
ATOM 793 O O . VAL A 1 99 ? -8.007 20.401 7.832 1.00 81.50 99 VAL A O 1
ATOM 796 N N . ILE A 1 100 ? -9.280 18.549 7.851 1.00 79.31 100 ILE A N 1
ATOM 797 C CA . ILE A 1 100 ? -10.560 19.212 7.628 1.00 79.31 100 ILE A CA 1
ATOM 798 C C . ILE A 1 100 ? -11.358 19.056 8.912 1.00 79.31 100 ILE A C 1
ATOM 800 O O . ILE A 1 100 ? -11.638 17.932 9.313 1.00 79.31 100 ILE A O 1
ATOM 804 N N . LYS A 1 101 ? -11.711 20.169 9.553 1.00 74.50 101 LYS A N 1
ATOM 805 C CA . LYS A 1 101 ? -12.488 20.190 10.792 1.00 74.50 101 LYS A CA 1
ATOM 806 C C . LYS A 1 101 ? -13.906 20.642 10.480 1.00 74.50 101 LYS A C 1
ATOM 808 O O . LYS A 1 101 ? -14.121 21.774 10.047 1.00 74.50 101 LYS A O 1
ATOM 813 N N . GLY A 1 102 ? -14.875 19.762 10.668 1.00 64.12 102 GLY A N 1
ATOM 814 C CA . GLY A 1 102 ? -16.289 20.102 10.600 1.00 64.12 102 GLY A CA 1
ATOM 815 C C . GLY A 1 102 ? -16.871 20.449 11.977 1.00 64.12 102 GLY A C 1
ATOM 816 O O . GLY A 1 102 ? -16.397 19.990 13.019 1.00 64.12 102 GLY A O 1
ATOM 817 N N . ASN A 1 103 ? -17.892 21.301 11.990 1.00 55.69 103 ASN A N 1
ATOM 818 C CA . ASN A 1 103 ? -18.692 21.612 13.179 1.00 55.69 103 ASN A CA 1
ATOM 819 C C . ASN A 1 103 ? -20.211 21.521 12.905 1.00 55.69 103 ASN A C 1
ATOM 821 O O . ASN A 1 103 ? -21.004 22.275 13.473 1.00 55.69 103 ASN A O 1
ATOM 825 N N . GLY A 1 104 ? -20.629 20.635 11.997 1.00 52.88 104 GLY A N 1
ATOM 826 C CA . GLY A 1 104 ? -22.024 20.343 11.649 1.00 52.88 104 GLY A CA 1
ATOM 827 C C . GLY A 1 104 ? -22.702 21.364 10.727 1.00 52.88 104 GLY A C 1
ATOM 828 O O . GLY A 1 104 ? -23.730 21.062 10.125 1.00 52.88 104 GLY A O 1
ATOM 829 N N . THR A 1 105 ? -22.145 22.573 10.581 1.00 49.44 105 THR A N 1
ATOM 830 C CA . THR A 1 105 ? -22.694 23.635 9.706 1.00 49.44 105 THR A CA 1
ATOM 831 C C . THR A 1 105 ? -21.649 24.324 8.827 1.00 49.44 105 THR A C 1
ATOM 833 O O . THR A 1 105 ? -22.005 24.889 7.793 1.00 49.44 105 THR A O 1
ATOM 836 N N . THR A 1 106 ? -20.365 24.242 9.184 1.00 53.31 106 THR A N 1
ATOM 837 C CA . THR A 1 106 ? -19.236 24.760 8.401 1.00 53.31 106 THR A CA 1
ATOM 838 C C . THR A 1 106 ? -18.053 23.793 8.472 1.00 53.31 106 THR A C 1
ATOM 840 O O . THR A 1 106 ? -17.841 23.138 9.489 1.00 53.31 106 THR A O 1
ATOM 843 N N . SER A 1 107 ? -17.282 23.691 7.390 1.00 60.25 107 SER A N 1
ATOM 844 C CA . SER A 1 107 ? -16.020 22.948 7.371 1.00 60.25 107 SER A CA 1
ATOM 845 C C . SER A 1 107 ? -14.877 23.946 7.253 1.00 60.25 107 SER A C 1
ATOM 847 O O . SER A 1 107 ? -14.790 24.671 6.260 1.00 60.25 107 SER A O 1
ATOM 849 N N . GLU A 1 108 ? -14.012 23.997 8.260 1.00 63.59 108 GLU A N 1
ATOM 850 C CA . GLU A 1 108 ? -12.750 24.723 8.186 1.00 63.59 108 GLU A CA 1
ATOM 851 C C . GLU A 1 108 ? -11.671 23.755 7.707 1.00 63.59 108 GLU A C 1
ATOM 853 O O . GLU A 1 108 ? -11.372 22.743 8.340 1.00 63.59 108 GLU A O 1
ATOM 858 N N . SER A 1 109 ? -11.120 24.043 6.533 1.00 67.44 109 SER A N 1
ATOM 859 C CA . SER A 1 109 ? -10.050 23.257 5.937 1.00 67.44 109 SER A CA 1
ATOM 860 C C . SER A 1 109 ? -8.735 23.994 6.139 1.00 67.44 109 SER A C 1
ATOM 862 O O . SER A 1 109 ? -8.578 25.130 5.684 1.00 67.44 109 SER A O 1
ATOM 864 N N . GLU A 1 110 ? -7.792 23.364 6.836 1.00 75.50 110 GLU A N 1
ATOM 865 C CA . GLU A 1 110 ? -6.427 23.876 6.902 1.00 75.50 110 GLU A CA 1
ATOM 866 C C . GLU A 1 110 ? -5.770 23.735 5.517 1.00 75.50 110 GLU A C 1
ATOM 868 O O . GLU A 1 110 ? -6.108 22.841 4.738 1.00 75.50 110 GLU A O 1
ATOM 873 N N . ALA A 1 111 ? -4.850 24.636 5.166 1.00 80.62 111 ALA A N 1
ATOM 874 C CA . ALA A 1 111 ? -4.113 24.500 3.912 1.00 80.62 111 ALA A CA 1
ATOM 875 C C . ALA A 1 111 ? -3.265 23.212 3.946 1.00 80.62 111 ALA A C 1
ATOM 877 O O . ALA A 1 111 ? -2.666 22.932 4.988 1.00 80.62 111 ALA A O 1
ATOM 878 N N . PRO A 1 112 ? -3.164 22.449 2.839 1.00 83.75 112 PRO A N 1
ATOM 879 C CA . PRO A 1 112 ? -2.315 21.266 2.800 1.00 83.75 112 PRO A CA 1
ATOM 880 C C . PRO A 1 112 ? -0.868 21.610 3.159 1.00 83.75 112 PRO A C 1
ATOM 882 O O . PRO A 1 112 ? -0.274 22.534 2.598 1.00 83.75 112 PRO A O 1
ATOM 885 N N . LEU A 1 113 ? -0.295 20.852 4.089 1.00 84.75 113 LEU A N 1
ATOM 886 C CA . LEU A 1 113 ? 1.091 20.986 4.517 1.00 84.75 113 LEU A CA 1
ATOM 887 C C . LEU A 1 113 ? 1.942 19.952 3.787 1.00 84.75 113 LEU A C 1
ATOM 889 O O . LEU A 1 113 ? 1.608 18.767 3.776 1.00 84.75 113 LEU A O 1
ATOM 893 N N . SER A 1 114 ? 3.047 20.396 3.186 1.00 89.25 114 SER A N 1
ATOM 894 C CA . SER A 1 114 ? 4.025 19.473 2.604 1.00 89.25 114 SER A CA 1
ATOM 895 C C . SER A 1 114 ? 4.769 18.730 3.713 1.00 89.25 114 SER A C 1
ATOM 897 O O . SER A 1 114 ? 5.214 19.330 4.693 1.00 89.25 114 SER A O 1
ATOM 899 N N . ALA A 1 115 ? 4.917 17.424 3.529 1.00 87.88 115 ALA A N 1
ATOM 900 C CA . ALA A 1 115 ? 5.668 16.521 4.388 1.00 87.88 115 ALA A CA 1
ATOM 901 C C . ALA A 1 115 ? 6.846 15.862 3.644 1.00 87.88 115 ALA A C 1
ATOM 903 O O . ALA A 1 115 ? 7.405 14.885 4.137 1.00 87.88 115 ALA A O 1
ATOM 904 N N . ASP A 1 116 ? 7.238 16.376 2.474 1.00 86.75 116 ASP A N 1
ATOM 905 C CA . ASP A 1 116 ? 8.244 15.746 1.605 1.00 86.75 116 ASP A CA 1
ATOM 906 C C . ASP A 1 116 ? 9.572 15.459 2.315 1.00 86.75 116 ASP A C 1
ATOM 908 O O . ASP A 1 116 ? 10.124 14.366 2.181 1.00 86.75 116 ASP A O 1
ATOM 912 N N . ASP A 1 117 ? 10.042 16.383 3.155 1.00 85.81 117 ASP A N 1
ATOM 913 C CA . ASP A 1 117 ? 11.296 16.234 3.905 1.00 85.81 117 ASP A CA 1
ATOM 914 C C . ASP A 1 117 ? 11.298 15.022 4.861 1.00 85.81 117 ASP A C 1
ATOM 916 O O . ASP A 1 117 ? 12.364 14.503 5.224 1.00 85.81 117 ASP A O 1
ATOM 920 N N . LEU A 1 118 ? 10.113 14.559 5.282 1.00 86.31 118 LEU A N 1
ATOM 921 C CA . LEU A 1 118 ? 9.945 13.373 6.126 1.00 86.31 118 LEU A CA 1
ATOM 922 C C . LEU A 1 118 ? 10.004 12.073 5.315 1.00 86.31 118 LEU A C 1
ATOM 924 O O . LEU A 1 118 ? 10.449 11.054 5.842 1.00 86.31 118 LEU A O 1
ATOM 928 N N . TYR A 1 119 ? 9.579 12.109 4.050 1.00 90.88 119 TYR A N 1
ATOM 929 C CA . TYR A 1 119 ? 9.404 10.934 3.189 1.00 90.88 119 TYR A CA 1
ATOM 930 C C . TYR A 1 119 ? 10.443 10.823 2.060 1.00 90.88 119 TYR A C 1
ATOM 932 O O . TYR A 1 119 ? 10.347 9.921 1.230 1.00 90.88 119 TYR A O 1
ATOM 940 N N . ASP A 1 120 ? 11.472 11.674 2.073 1.00 88.38 120 ASP A N 1
ATOM 941 C CA . ASP A 1 120 ? 12.545 11.760 1.070 1.00 88.38 120 ASP A CA 1
ATOM 942 C C . ASP A 1 120 ? 13.396 10.484 0.897 1.00 88.38 120 ASP A C 1
ATOM 944 O O . ASP A 1 120 ? 14.128 10.343 -0.086 1.00 88.38 120 ASP A O 1
ATOM 948 N N . GLN A 1 121 ? 13.330 9.545 1.845 1.00 92.81 121 GLN A N 1
ATOM 949 C CA . GLN A 1 121 ? 14.108 8.311 1.790 1.00 92.81 121 GLN A CA 1
ATOM 950 C C . GLN A 1 121 ? 13.420 7.217 0.968 1.00 92.81 121 GLN A C 1
ATOM 952 O O . GLN A 1 121 ? 12.217 6.987 1.131 1.00 92.81 121 GLN A O 1
ATOM 957 N N . PRO A 1 122 ? 14.177 6.450 0.165 1.00 95.00 122 PRO A N 1
ATOM 958 C CA . PRO A 1 122 ? 13.643 5.302 -0.557 1.00 95.00 122 PRO A CA 1
ATOM 959 C C . PRO A 1 122 ? 13.245 4.160 0.382 1.00 95.00 122 PRO A C 1
ATOM 961 O O . PRO A 1 122 ? 13.821 3.973 1.453 1.00 95.00 122 PRO A O 1
ATOM 964 N N . THR A 1 123 ? 12.330 3.315 -0.079 1.00 95.88 123 THR A N 1
ATOM 965 C CA . THR A 1 123 ? 12.031 2.017 0.544 1.00 95.88 123 THR A CA 1
ATOM 966 C C . THR A 1 123 ? 12.318 0.909 -0.453 1.00 95.88 123 THR A C 1
ATOM 968 O O . THR A 1 123 ? 11.821 0.951 -1.573 1.00 95.88 123 THR A O 1
ATOM 971 N N . TRP A 1 124 ? 13.115 -0.084 -0.071 1.00 94.38 124 TRP A N 1
ATOM 972 C CA . TRP A 1 124 ? 13.355 -1.255 -0.916 1.00 94.38 124 TRP A CA 1
ATOM 973 C C . TRP A 1 124 ? 12.393 -2.367 -0.512 1.00 94.38 124 TRP A C 1
ATOM 975 O O . TRP A 1 124 ? 12.287 -2.687 0.669 1.00 94.38 124 TRP A O 1
ATOM 985 N N . PHE A 1 125 ? 11.718 -2.984 -1.475 1.00 93.94 125 PHE A N 1
ATOM 986 C CA . PHE A 1 125 ? 10.923 -4.181 -1.239 1.00 93.94 125 PHE A CA 1
ATOM 987 C C . PHE A 1 125 ? 11.143 -5.260 -2.306 1.00 93.94 125 PHE A C 1
ATOM 989 O O . PHE A 1 125 ? 11.639 -4.989 -3.403 1.00 93.94 125 PHE A O 1
ATOM 996 N N . VAL A 1 126 ? 10.802 -6.500 -1.954 1.00 90.06 126 VAL A N 1
ATOM 997 C CA . VAL A 1 126 ? 10.806 -7.663 -2.852 1.00 90.06 126 VAL A CA 1
ATOM 998 C C . VAL A 1 126 ? 9.379 -8.171 -2.987 1.00 90.06 126 VAL A C 1
ATOM 1000 O O . VAL A 1 126 ? 8.745 -8.499 -1.983 1.00 90.06 126 VAL A O 1
ATOM 1003 N N . GLN A 1 127 ? 8.901 -8.260 -4.223 1.00 88.94 127 GLN A N 1
ATOM 1004 C CA . GLN A 1 127 ? 7.593 -8.802 -4.568 1.00 88.94 127 GLN A CA 1
ATOM 1005 C C . GLN A 1 127 ? 7.763 -10.151 -5.272 1.00 88.94 127 GLN A C 1
ATOM 1007 O O . GLN A 1 127 ? 8.598 -10.286 -6.164 1.00 88.94 127 GLN A O 1
ATOM 1012 N N . LEU A 1 128 ? 7.005 -11.158 -4.850 1.00 86.06 128 LEU A N 1
ATOM 1013 C CA . LEU A 1 128 ? 6.988 -12.495 -5.445 1.00 86.06 128 LEU A CA 1
ATOM 1014 C C . LEU A 1 128 ? 6.159 -12.517 -6.735 1.00 86.06 128 LEU A C 1
ATOM 1016 O O . LEU A 1 128 ? 5.401 -11.586 -7.009 1.00 86.06 128 LEU A O 1
ATOM 1020 N N . GLY A 1 129 ? 6.257 -13.597 -7.515 1.00 78.81 129 GLY A N 1
ATOM 1021 C CA . GLY A 1 129 ? 5.556 -13.702 -8.802 1.00 78.81 129 GLY A CA 1
ATOM 1022 C C . GLY A 1 129 ? 4.024 -13.647 -8.703 1.00 78.81 129 GLY A C 1
ATOM 1023 O O . GLY A 1 129 ? 3.355 -13.303 -9.675 1.00 78.81 129 GLY A O 1
ATOM 1024 N N . ASN A 1 130 ? 3.458 -13.964 -7.537 1.00 80.38 130 ASN A N 1
ATOM 1025 C CA . ASN A 1 130 ? 2.025 -13.847 -7.242 1.00 80.38 130 ASN A CA 1
ATOM 1026 C C . ASN A 1 130 ? 1.612 -12.445 -6.743 1.00 80.38 130 ASN A C 1
ATOM 1028 O O . ASN A 1 130 ? 0.437 -12.240 -6.453 1.00 80.38 130 ASN A O 1
ATOM 1032 N N . GLY A 1 131 ? 2.557 -11.507 -6.622 1.00 85.38 131 GLY A N 1
ATOM 1033 C CA . GLY A 1 131 ? 2.325 -10.143 -6.148 1.00 85.38 131 GLY A CA 1
ATOM 1034 C C . GLY A 1 131 ? 2.458 -9.934 -4.635 1.00 85.38 131 GLY A C 1
ATOM 1035 O O . GLY A 1 131 ? 2.345 -8.796 -4.172 1.00 85.38 131 GLY A O 1
ATOM 1036 N N . THR A 1 132 ? 2.747 -10.986 -3.861 1.00 87.38 132 THR A N 1
ATOM 1037 C CA . THR A 1 132 ? 2.963 -10.872 -2.412 1.00 87.38 132 THR A CA 1
ATOM 1038 C C . THR A 1 132 ? 4.271 -10.144 -2.121 1.00 87.38 132 THR A C 1
ATOM 1040 O O . THR A 1 132 ? 5.286 -10.428 -2.758 1.00 87.38 132 THR A O 1
ATOM 1043 N N . ILE A 1 133 ? 4.298 -9.247 -1.132 1.00 91.19 133 ILE A N 1
ATOM 1044 C CA . ILE A 1 133 ? 5.546 -8.616 -0.698 1.00 91.19 133 ILE A CA 1
ATOM 1045 C C . ILE A 1 133 ? 6.214 -9.512 0.346 1.00 91.19 133 ILE A C 1
ATOM 1047 O O . ILE A 1 133 ? 5.756 -9.651 1.474 1.00 91.19 133 ILE A O 1
ATOM 1051 N N . ALA A 1 134 ? 7.334 -10.127 -0.027 1.00 87.00 134 ALA A N 1
ATOM 1052 C CA . ALA A 1 134 ? 8.080 -11.021 0.860 1.00 87.00 134 ALA A CA 1
ATOM 1053 C C . ALA A 1 134 ? 9.002 -10.267 1.829 1.00 87.00 134 ALA A C 1
ATOM 1055 O O . ALA A 1 134 ? 9.410 -10.796 2.868 1.00 87.00 134 ALA A O 1
ATOM 1056 N N . GLU A 1 135 ? 9.402 -9.048 1.469 1.00 89.62 135 GLU A N 1
ATOM 1057 C CA . GLU A 1 135 ? 10.379 -8.289 2.235 1.00 89.62 135 GLU A CA 1
ATOM 1058 C C . GLU A 1 135 ? 10.253 -6.789 2.001 1.00 89.62 135 GLU A C 1
ATOM 1060 O O . GLU A 1 135 ? 10.143 -6.349 0.862 1.00 89.62 135 GLU A O 1
ATOM 1065 N N . ALA A 1 136 ? 10.373 -6.018 3.082 1.00 92.75 136 ALA A N 1
ATOM 1066 C CA . ALA A 1 136 ? 10.556 -4.575 3.052 1.00 92.75 136 ALA A CA 1
ATOM 1067 C C . ALA A 1 136 ? 11.799 -4.180 3.855 1.00 92.75 136 ALA A C 1
ATOM 1069 O O . ALA A 1 136 ? 12.100 -4.735 4.922 1.00 92.75 136 ALA A O 1
ATOM 1070 N N . ARG A 1 137 ? 12.537 -3.203 3.336 1.00 93.88 137 ARG A N 1
ATOM 1071 C CA . ARG A 1 137 ? 13.733 -2.648 3.953 1.00 93.88 137 ARG A CA 1
ATOM 1072 C C . ARG A 1 137 ? 13.699 -1.130 3.922 1.00 93.88 137 ARG A C 1
ATOM 1074 O O . ARG A 1 137 ? 13.410 -0.516 2.897 1.00 93.88 137 ARG A O 1
ATOM 1081 N N . PHE A 1 138 ? 14.082 -0.547 5.047 1.00 94.75 138 PHE A N 1
ATOM 1082 C CA . PHE A 1 138 ? 14.013 0.889 5.295 1.00 94.75 138 PHE A CA 1
ATOM 1083 C C . PHE A 1 138 ? 15.406 1.458 5.549 1.00 94.75 138 PHE A C 1
ATOM 1085 O O . PHE A 1 138 ? 16.317 0.736 5.973 1.00 94.75 138 PHE A O 1
ATOM 1092 N N . THR A 1 139 ? 15.578 2.751 5.290 1.00 93.12 139 THR A N 1
ATOM 1093 C CA . THR A 1 139 ? 16.840 3.448 5.559 1.00 93.12 139 THR A CA 1
ATOM 1094 C C . THR A 1 139 ? 17.007 3.749 7.048 1.00 93.12 139 THR A C 1
ATOM 1096 O O . THR A 1 139 ? 16.054 3.721 7.822 1.00 93.12 139 THR A O 1
ATOM 1099 N N . LYS A 1 140 ? 18.222 4.113 7.477 1.00 90.44 140 LYS A N 1
ATOM 1100 C CA . LYS A 1 140 ? 18.474 4.513 8.873 1.00 90.44 140 LYS A CA 1
ATOM 1101 C C . LYS A 1 140 ? 17.636 5.720 9.324 1.00 90.44 140 LYS A C 1
ATOM 1103 O O . LYS A 1 140 ? 17.285 5.777 10.498 1.00 90.44 140 LYS A O 1
ATOM 1108 N N . LYS A 1 141 ? 17.337 6.670 8.428 1.00 89.44 141 LYS A N 1
ATOM 1109 C CA . LYS A 1 141 ? 16.512 7.847 8.753 1.00 89.44 141 LYS A CA 1
ATOM 1110 C C . LYS A 1 141 ? 15.056 7.434 8.996 1.00 89.44 141 LYS A C 1
ATOM 1112 O O . LYS A 1 141 ? 14.488 7.868 9.991 1.00 89.44 141 LYS A O 1
ATOM 1117 N N . ASP A 1 142 ? 14.516 6.517 8.190 1.00 89.62 142 ASP A N 1
ATOM 1118 C CA . ASP A 1 142 ? 13.170 5.960 8.408 1.00 89.62 142 ASP A CA 1
ATOM 1119 C C . ASP A 1 142 ? 13.047 5.261 9.767 1.00 89.62 142 ASP A C 1
ATOM 1121 O O . ASP A 1 142 ? 12.062 5.441 10.469 1.00 89.62 142 ASP A O 1
ATOM 1125 N N . LEU A 1 143 ? 14.081 4.525 10.195 1.00 86.31 143 LEU A N 1
ATOM 1126 C CA . LEU A 1 143 ? 14.088 3.831 11.493 1.00 86.31 143 LEU A CA 1
ATOM 1127 C C . LEU A 1 143 ? 13.963 4.761 12.707 1.00 86.31 143 LEU A C 1
ATOM 1129 O O . LEU A 1 143 ? 13.685 4.280 13.803 1.00 86.31 143 LEU A O 1
ATOM 1133 N N . GLY A 1 144 ? 14.216 6.060 12.534 1.00 85.19 144 GLY A N 1
ATOM 1134 C CA . GLY A 1 144 ? 14.016 7.067 13.572 1.00 85.19 144 GLY A CA 1
ATOM 1135 C C . GLY A 1 144 ? 12.579 7.586 13.668 1.00 85.19 144 GLY A C 1
ATOM 1136 O O . GLY A 1 144 ? 12.309 8.379 14.564 1.00 85.19 144 GLY A O 1
ATOM 1137 N N . ASN A 1 145 ? 11.677 7.185 12.763 1.00 86.50 145 ASN A N 1
ATOM 1138 C CA . ASN A 1 145 ? 10.304 7.679 12.706 1.00 86.50 145 ASN A CA 1
ATOM 1139 C C . ASN A 1 145 ? 9.311 6.552 12.355 1.00 86.50 145 ASN A C 1
ATOM 1141 O O . ASN A 1 145 ? 9.117 6.188 11.192 1.00 86.50 145 ASN A O 1
ATOM 1145 N N . THR A 1 146 ? 8.664 6.012 13.390 1.00 85.00 146 THR A N 1
ATOM 1146 C CA . THR A 1 146 ? 7.699 4.909 13.277 1.00 85.00 146 THR A CA 1
ATOM 1147 C C . THR A 1 146 ? 6.491 5.267 12.410 1.00 85.00 146 THR A C 1
ATOM 1149 O O . THR A 1 146 ? 6.049 4.426 11.628 1.00 85.00 146 THR A O 1
ATOM 1152 N N . ASP A 1 147 ? 5.991 6.502 12.489 1.00 83.75 147 ASP A N 1
ATOM 1153 C CA . ASP A 1 147 ? 4.809 6.940 11.737 1.00 83.75 147 ASP A CA 1
ATOM 1154 C C . ASP A 1 147 ? 5.102 6.994 10.235 1.00 83.75 147 ASP A C 1
ATOM 1156 O O . ASP A 1 147 ? 4.347 6.446 9.430 1.00 83.75 147 ASP A O 1
ATOM 1160 N N . VAL A 1 148 ? 6.262 7.546 9.858 1.00 88.56 148 VAL A N 1
ATOM 1161 C CA . VAL A 1 148 ? 6.747 7.551 8.467 1.00 88.56 148 VAL A CA 1
ATOM 1162 C C . VAL A 1 148 ? 6.884 6.124 7.932 1.00 88.56 148 VAL A C 1
ATOM 1164 O O . VAL A 1 148 ? 6.466 5.828 6.810 1.00 88.56 148 VAL A O 1
ATOM 1167 N N . MET A 1 149 ? 7.439 5.214 8.737 1.00 91.56 149 MET A N 1
ATOM 1168 C CA . MET A 1 149 ? 7.547 3.804 8.361 1.00 91.56 149 MET A CA 1
ATOM 1169 C C . MET A 1 149 ? 6.183 3.129 8.208 1.00 91.56 149 MET A C 1
ATOM 1171 O O . MET A 1 149 ? 5.998 2.370 7.259 1.00 91.56 149 MET A O 1
ATOM 1175 N N . ASN A 1 150 ? 5.233 3.380 9.108 1.00 89.75 150 ASN A N 1
ATOM 1176 C CA . ASN A 1 150 ? 3.884 2.821 9.019 1.00 89.75 150 ASN A CA 1
ATOM 1177 C C . ASN A 1 150 ? 3.136 3.326 7.793 1.00 89.75 150 ASN A C 1
ATOM 1179 O O . ASN A 1 150 ? 2.495 2.532 7.109 1.00 89.75 150 ASN A O 1
ATOM 1183 N N . PHE A 1 151 ? 3.277 4.607 7.456 1.00 90.81 151 PHE A N 1
ATOM 1184 C CA . PHE A 1 151 ? 2.684 5.127 6.234 1.00 90.81 151 PHE A CA 1
ATOM 1185 C C . PHE A 1 151 ? 3.286 4.451 4.997 1.00 90.81 151 PHE A C 1
ATOM 1187 O O . PHE A 1 151 ? 2.554 3.922 4.164 1.00 90.81 151 PHE A O 1
ATOM 1194 N N . LYS A 1 152 ? 4.616 4.321 4.923 1.00 95.19 152 LYS A N 1
ATOM 1195 C CA . LYS A 1 152 ? 5.280 3.554 3.854 1.00 95.19 152 LYS A CA 1
ATOM 1196 C C . LYS A 1 152 ? 4.815 2.091 3.803 1.00 95.19 152 LYS A C 1
ATOM 1198 O O . LYS A 1 152 ? 4.586 1.576 2.714 1.00 95.19 152 LYS A O 1
ATOM 1203 N N . ARG A 1 153 ? 4.625 1.429 4.953 1.00 94.50 153 ARG A N 1
ATOM 1204 C CA . ARG A 1 153 ? 4.047 0.072 5.033 1.00 94.50 153 ARG A CA 1
ATOM 1205 C C . ARG A 1 153 ? 2.626 0.019 4.486 1.00 94.50 153 ARG A C 1
ATOM 1207 O O . ARG A 1 153 ? 2.316 -0.943 3.801 1.00 94.50 153 ARG A O 1
ATOM 1214 N N . SER A 1 154 ? 1.794 1.031 4.734 1.00 91.94 154 SER A N 1
ATOM 1215 C CA . SER A 1 154 ? 0.432 1.082 4.183 1.00 91.94 154 SER A CA 1
ATOM 1216 C C . SER A 1 154 ? 0.434 1.166 2.652 1.00 91.94 154 SER A C 1
ATOM 1218 O O . SER A 1 154 ? -0.315 0.441 2.004 1.00 91.94 154 SER A O 1
ATOM 1220 N N . ILE A 1 155 ? 1.360 1.930 2.056 1.00 95.81 155 ILE A N 1
ATOM 1221 C CA . ILE A 1 155 ? 1.540 1.962 0.595 1.00 95.81 155 ILE A CA 1
ATOM 1222 C C . ILE A 1 155 ? 2.025 0.608 0.071 1.00 95.81 155 ILE A C 1
ATOM 1224 O O . ILE A 1 155 ? 1.512 0.117 -0.931 1.00 95.81 155 ILE A O 1
ATOM 1228 N N . LEU A 1 156 ? 2.992 -0.023 0.748 1.00 95.94 156 LEU A N 1
ATOM 1229 C CA . LEU A 1 156 ? 3.433 -1.374 0.391 1.00 95.94 156 LEU A CA 1
ATOM 1230 C C . LEU A 1 156 ? 2.281 -2.385 0.504 1.00 95.94 156 LEU A C 1
ATOM 1232 O O . LEU A 1 156 ? 2.119 -3.206 -0.386 1.00 95.94 156 LEU A O 1
ATOM 1236 N N . SER A 1 157 ? 1.448 -2.290 1.540 1.00 92.81 157 SER A N 1
ATOM 1237 C CA . SER A 1 157 ? 0.241 -3.109 1.701 1.00 92.81 157 SER A CA 1
ATOM 1238 C C . SER A 1 157 ? -0.721 -2.923 0.527 1.00 92.81 157 SER A C 1
ATOM 1240 O O . SER A 1 157 ? -1.197 -3.905 -0.023 1.00 92.81 157 SER A O 1
ATOM 1242 N N . ALA A 1 158 ? -0.938 -1.685 0.075 1.00 93.44 158 ALA A N 1
ATOM 1243 C CA . ALA A 1 158 ? -1.767 -1.394 -1.095 1.00 93.44 158 ALA A CA 1
ATOM 1244 C C . ALA A 1 158 ? -1.158 -1.929 -2.412 1.00 93.44 158 ALA A C 1
ATOM 1246 O O . ALA A 1 158 ? -1.879 -2.302 -3.333 1.00 93.44 158 ALA A O 1
ATOM 1247 N N . LEU A 1 159 ? 0.175 -1.981 -2.514 1.00 93.88 159 LEU A N 1
ATOM 1248 C CA . LEU A 1 159 ? 0.893 -2.591 -3.642 1.00 93.88 159 LEU A CA 1
ATOM 1249 C C . LEU A 1 159 ? 0.916 -4.129 -3.583 1.00 93.88 159 LEU A C 1
ATOM 1251 O O . LEU A 1 159 ? 1.223 -4.773 -4.591 1.00 93.88 159 LEU A O 1
ATOM 1255 N N . GLN A 1 160 ? 0.642 -4.718 -2.416 1.00 91.06 160 GLN A N 1
ATOM 1256 C CA . GLN A 1 160 ? 0.594 -6.159 -2.227 1.00 91.06 160 GLN A CA 1
ATOM 1257 C C . GLN A 1 160 ? -0.684 -6.730 -2.842 1.00 91.06 160 GLN A C 1
ATOM 1259 O O . GLN A 1 160 ? -1.790 -6.244 -2.627 1.00 91.06 160 GLN A O 1
ATOM 1264 N N . THR A 1 161 ? -0.524 -7.819 -3.584 1.00 85.44 161 THR A N 1
ATOM 1265 C CA . THR A 1 161 ? -1.640 -8.611 -4.099 1.00 85.44 161 THR A CA 1
ATOM 1266 C C . THR A 1 161 ? -1.343 -10.095 -3.928 1.00 85.44 161 THR A C 1
ATOM 1268 O O . THR A 1 161 ? -0.230 -10.482 -3.557 1.00 85.44 161 THR A O 1
ATOM 1271 N N . ASN A 1 162 ? -2.332 -10.943 -4.182 1.00 80.50 162 ASN A N 1
ATOM 1272 C CA . ASN A 1 162 ? -2.157 -12.384 -4.117 1.00 80.50 162 ASN A CA 1
ATOM 1273 C C . ASN A 1 162 ? -2.932 -13.071 -5.239 1.00 80.50 162 ASN A C 1
ATOM 1275 O O . ASN A 1 162 ? -4.108 -13.405 -5.128 1.00 80.50 162 ASN A O 1
ATOM 1279 N N . LEU A 1 163 ? -2.251 -13.261 -6.363 1.00 73.81 163 LEU A N 1
ATOM 1280 C CA . LEU A 1 163 ? -2.841 -13.759 -7.602 1.00 73.81 163 LEU A CA 1
ATOM 1281 C C . LEU A 1 163 ? -2.627 -15.262 -7.769 1.00 73.81 163 LEU A C 1
ATOM 1283 O O . LEU A 1 163 ? -2.031 -15.719 -8.750 1.00 73.81 163 LEU A O 1
ATOM 1287 N N . VAL A 1 164 ? -3.094 -16.036 -6.795 1.00 72.19 164 VAL A N 1
ATOM 1288 C CA . VAL A 1 164 ? -3.062 -17.500 -6.855 1.00 72.19 164 VAL A CA 1
ATOM 1289 C C . VAL A 1 164 ? -4.397 -17.985 -7.408 1.00 72.19 164 VAL A C 1
ATOM 1291 O O . VAL A 1 164 ? -5.437 -17.789 -6.782 1.00 72.19 164 VAL A O 1
ATOM 1294 N N . ARG A 1 165 ? -4.383 -18.615 -8.592 1.00 59.00 165 ARG A N 1
ATOM 1295 C CA . ARG A 1 165 ? -5.607 -19.202 -9.163 1.00 59.00 165 ARG A CA 1
ATOM 1296 C C . ARG A 1 165 ? -6.176 -20.249 -8.205 1.00 59.00 165 ARG A C 1
ATOM 1298 O O . ARG A 1 165 ? -5.424 -21.001 -7.589 1.00 59.00 165 ARG A O 1
ATOM 1305 N N . ASP A 1 166 ? -7.502 -20.275 -8.104 1.00 67.25 166 ASP A N 1
ATOM 1306 C CA . ASP A 1 166 ? -8.276 -21.285 -7.374 1.00 67.25 166 ASP A CA 1
ATOM 1307 C C . ASP A 1 166 ? -8.079 -21.302 -5.844 1.00 67.25 166 ASP A C 1
ATOM 1309 O O . ASP A 1 166 ? -8.518 -22.239 -5.174 1.00 67.25 166 ASP A O 1
ATOM 1313 N N . LYS A 1 167 ? -7.455 -20.263 -5.266 1.00 75.19 167 LYS A N 1
ATOM 1314 C CA . LYS A 1 167 ? -7.399 -20.059 -3.812 1.00 75.19 167 LYS A CA 1
ATOM 1315 C C . LYS A 1 167 ? -8.190 -18.822 -3.407 1.00 75.19 167 LYS A C 1
ATOM 1317 O O . LYS A 1 167 ? -7.743 -17.697 -3.589 1.00 75.19 167 LYS A O 1
ATOM 1322 N N . GLU A 1 168 ? -9.343 -19.060 -2.794 1.00 81.88 168 GLU A N 1
ATOM 1323 C CA . GLU A 1 168 ? -10.163 -17.999 -2.202 1.00 81.88 168 GLU A CA 1
ATOM 1324 C C . GLU A 1 168 ? -9.639 -17.541 -0.842 1.00 81.88 168 GLU A C 1
ATOM 1326 O O . GLU A 1 168 ? -9.942 -16.438 -0.426 1.00 81.88 168 GLU A O 1
ATOM 1331 N N . ASN A 1 169 ? -8.874 -18.365 -0.125 1.00 86.06 169 ASN A N 1
ATOM 1332 C CA . ASN A 1 169 ? -8.361 -18.038 1.205 1.00 86.06 169 ASN A CA 1
ATOM 1333 C C . ASN A 1 169 ? -6.841 -18.145 1.200 1.00 86.06 169 ASN A C 1
ATOM 1335 O O . ASN A 1 169 ? -6.296 -19.177 0.787 1.00 86.06 169 ASN A O 1
ATOM 1339 N N . VAL A 1 170 ? -6.157 -17.091 1.642 1.00 85.62 170 VAL A N 1
ATOM 1340 C CA . VAL A 1 170 ? -4.696 -17.053 1.685 1.00 85.62 170 VAL A CA 1
ATOM 1341 C C . VAL A 1 170 ? -4.209 -16.417 2.977 1.00 85.62 170 VAL A C 1
ATOM 1343 O O . VAL A 1 170 ? -4.610 -15.313 3.330 1.00 85.62 170 VAL A O 1
ATOM 1346 N N . ILE A 1 171 ? -3.286 -17.103 3.654 1.00 86.19 171 ILE A N 1
ATOM 1347 C CA . ILE A 1 171 ? -2.579 -16.540 4.803 1.00 86.19 171 ILE A CA 1
ATOM 1348 C C . ILE A 1 171 ? -1.501 -15.590 4.290 1.00 86.19 171 ILE A C 1
ATOM 1350 O O . ILE A 1 171 ? -0.599 -16.002 3.555 1.00 86.19 171 ILE A O 1
ATOM 1354 N N . GLU A 1 172 ? -1.569 -14.334 4.708 1.00 86.19 172 GLU A N 1
ATOM 1355 C CA . GLU A 1 172 ? -0.587 -13.313 4.362 1.00 86.19 172 GLU A CA 1
ATOM 1356 C C . GLU A 1 172 ? -0.284 -12.399 5.549 1.00 86.19 172 GLU A C 1
ATOM 1358 O O . GLU A 1 172 ? -0.960 -12.430 6.576 1.00 86.19 172 GLU A O 1
ATOM 1363 N N . THR A 1 173 ? 0.783 -11.616 5.413 1.00 86.00 173 THR A N 1
ATOM 1364 C CA . THR A 1 173 ? 1.182 -10.612 6.398 1.00 86.00 173 THR A CA 1
ATOM 1365 C C . THR A 1 173 ? 1.207 -9.254 5.717 1.00 86.00 173 THR A C 1
ATOM 1367 O O . THR A 1 173 ? 1.846 -9.099 4.675 1.00 86.00 173 THR A O 1
ATOM 1370 N N . ASP A 1 174 ? 0.544 -8.269 6.310 1.00 86.75 174 ASP A N 1
ATOM 1371 C CA . ASP A 1 174 ? 0.569 -6.879 5.861 1.00 86.75 174 ASP A CA 1
ATOM 1372 C C . ASP A 1 174 ? 0.622 -5.914 7.058 1.00 86.75 174 ASP A C 1
ATOM 1374 O O . ASP A 1 174 ? 1.077 -6.289 8.142 1.00 86.75 174 ASP A O 1
ATOM 1378 N N . VAL A 1 175 ? 0.220 -4.653 6.863 1.00 84.75 175 VAL A N 1
ATOM 1379 C CA . VAL A 1 175 ? 0.249 -3.628 7.915 1.00 84.75 175 VAL A CA 1
ATOM 1380 C C . VAL A 1 175 ? -0.608 -3.994 9.135 1.00 84.75 175 VAL A C 1
ATOM 1382 O O . VAL A 1 175 ? -0.268 -3.574 10.242 1.00 84.75 175 VAL A O 1
ATOM 1385 N N . MET A 1 176 ? -1.646 -4.818 8.963 1.00 81.06 176 MET A N 1
ATOM 1386 C CA . MET A 1 176 ? -2.584 -5.219 10.017 1.00 81.06 176 MET A CA 1
ATOM 1387 C C . MET A 1 176 ? -2.106 -6.421 10.838 1.00 81.06 176 MET A C 1
ATOM 1389 O O . MET A 1 176 ? -2.707 -6.743 11.860 1.00 81.06 176 MET A O 1
ATOM 1393 N N . GLY A 1 177 ? -1.023 -7.085 10.425 1.00 84.19 177 GLY A N 1
ATOM 1394 C CA . GLY A 1 177 ? -0.556 -8.322 11.047 1.00 84.19 177 GLY A CA 1
ATOM 1395 C C . GLY A 1 177 ? -0.599 -9.496 10.081 1.00 84.19 177 GLY A C 1
ATOM 1396 O O . GLY A 1 177 ? -0.599 -9.318 8.865 1.00 84.19 177 GLY A O 1
ATOM 1397 N N . THR A 1 178 ? -0.606 -10.706 10.636 1.00 85.69 178 THR A N 1
ATOM 1398 C CA . THR A 1 178 ? -0.805 -11.939 9.867 1.00 85.69 178 THR A CA 1
ATOM 1399 C C . THR A 1 178 ? -2.278 -12.310 9.920 1.00 85.69 178 THR A C 1
ATOM 1401 O O . THR A 1 178 ? -2.842 -12.401 11.007 1.00 85.69 178 THR A O 1
ATOM 1404 N N . HIS A 1 179 ? -2.908 -12.554 8.777 1.00 86.75 179 HIS A N 1
ATOM 1405 C CA . HIS A 1 179 ? -4.343 -12.836 8.699 1.00 86.75 179 HIS A CA 1
ATOM 1406 C C . HIS A 1 179 ? -4.683 -13.746 7.518 1.00 86.75 179 HIS A C 1
ATOM 1408 O O . HIS A 1 179 ? -3.833 -14.050 6.677 1.00 86.75 179 HIS A O 1
ATOM 1414 N N . ASN A 1 180 ? -5.908 -14.266 7.516 1.00 89.31 180 ASN A N 1
ATOM 1415 C CA . ASN A 1 180 ? -6.466 -15.055 6.426 1.00 89.31 180 ASN A CA 1
ATOM 1416 C C . ASN A 1 180 ? -7.306 -14.169 5.491 1.00 89.31 180 ASN A C 1
ATOM 1418 O O . ASN A 1 180 ? -8.484 -13.926 5.743 1.00 89.31 180 ASN A O 1
ATOM 1422 N N . SER A 1 181 ? -6.717 -13.726 4.385 1.00 89.44 181 SER A N 1
ATOM 1423 C CA . SER A 1 181 ? -7.403 -12.918 3.377 1.00 89.44 181 SER A CA 1
ATOM 1424 C C . SER A 1 181 ? -8.327 -13.753 2.505 1.00 89.44 181 SER A C 1
ATOM 1426 O O . SER A 1 181 ? -7.911 -14.768 1.936 1.00 89.44 181 SER A O 1
ATOM 1428 N N . ARG A 1 182 ? -9.557 -13.265 2.319 1.00 91.12 182 ARG A N 1
ATOM 1429 C CA . ARG A 1 182 ? -10.518 -13.806 1.354 1.00 91.12 182 ARG A CA 1
ATOM 1430 C C . ARG A 1 182 ? -10.418 -13.065 0.024 1.00 91.12 182 ARG A C 1
ATOM 1432 O O . ARG A 1 182 ? -10.702 -11.873 -0.034 1.00 91.12 182 ARG A O 1
ATOM 1439 N N . TYR A 1 183 ? -10.042 -13.772 -1.036 1.00 89.81 183 TYR A N 1
ATOM 1440 C CA . TYR A 1 183 ? -9.858 -13.256 -2.386 1.00 89.81 183 TYR A CA 1
ATOM 1441 C C . TYR A 1 183 ? -10.954 -13.739 -3.345 1.00 89.81 183 TYR A C 1
ATOM 1443 O O . TYR A 1 183 ? -11.299 -14.918 -3.378 1.00 89.81 183 TYR A O 1
ATOM 1451 N N . SER A 1 184 ? -11.443 -12.837 -4.197 1.00 88.81 184 SER A N 1
ATOM 1452 C CA . SER A 1 184 ? -12.257 -13.172 -5.372 1.00 88.81 184 SER A CA 1
ATOM 1453 C C . SER A 1 184 ? -11.634 -12.539 -6.612 1.00 88.81 184 SER A C 1
ATOM 1455 O O . SER A 1 184 ? -11.388 -11.332 -6.620 1.00 88.81 184 SER A O 1
ATOM 1457 N N . LEU A 1 185 ? -11.405 -13.330 -7.660 1.00 88.75 185 LEU A N 1
ATOM 1458 C CA . LEU A 1 185 ? -10.811 -12.861 -8.909 1.00 88.75 185 LEU A CA 1
ATOM 1459 C C . LEU A 1 185 ? -11.854 -12.908 -10.026 1.00 88.75 185 LEU A C 1
ATOM 1461 O O . LEU A 1 185 ? -12.521 -13.922 -10.218 1.00 88.75 185 LEU A O 1
ATOM 1465 N N . THR A 1 186 ? -11.980 -11.819 -10.779 1.00 89.44 186 THR A N 1
ATOM 1466 C CA . THR A 1 186 ? -12.851 -11.728 -11.956 1.00 89.44 186 THR A CA 1
ATOM 1467 C C . THR A 1 186 ? -12.046 -11.215 -13.143 1.00 89.44 186 THR A C 1
ATOM 1469 O O . THR A 1 186 ? -11.461 -10.137 -13.082 1.00 89.44 186 THR A O 1
ATOM 1472 N N . GLU A 1 187 ? -12.017 -11.975 -14.236 1.00 87.94 187 GLU A N 1
ATOM 1473 C CA . GLU A 1 187 ? -11.449 -11.501 -15.500 1.00 87.94 187 GLU A CA 1
ATOM 1474 C C . GLU A 1 187 ? -12.452 -10.567 -16.190 1.00 87.94 187 GLU A C 1
ATOM 1476 O O . GLU A 1 187 ? -13.612 -10.919 -16.420 1.00 87.94 187 GLU A O 1
ATOM 1481 N N . LEU A 1 188 ? -12.006 -9.351 -16.483 1.00 87.94 188 LEU A N 1
ATOM 1482 C CA . LEU A 1 188 ? -12.754 -8.317 -17.181 1.00 87.94 188 LEU A CA 1
ATOM 1483 C C . LEU A 1 188 ? -12.415 -8.327 -18.681 1.00 87.94 188 LEU A C 1
ATOM 1485 O O . LEU A 1 188 ? -11.640 -9.141 -19.188 1.00 87.94 188 LEU A O 1
ATOM 1489 N N . GLN A 1 189 ? -13.022 -7.408 -19.434 1.00 84.19 189 GLN A N 1
ATOM 1490 C CA . GLN A 1 189 ? -12.706 -7.249 -20.853 1.00 84.19 189 GLN A CA 1
ATOM 1491 C C . GLN A 1 189 ? -11.229 -6.871 -21.053 1.00 84.19 189 GLN A C 1
ATOM 1493 O O . GLN A 1 189 ? -10.609 -6.237 -20.206 1.00 84.19 189 GLN A O 1
ATOM 1498 N N . PHE A 1 190 ? -10.675 -7.238 -22.211 1.00 81.06 190 PHE A N 1
ATOM 1499 C CA . PHE A 1 190 ? -9.301 -6.899 -22.611 1.00 81.06 190 PHE A CA 1
ATOM 1500 C C . PHE A 1 190 ? -8.190 -7.451 -21.695 1.00 81.06 190 PHE A C 1
ATOM 1502 O O . PHE A 1 190 ? -7.071 -6.942 -21.725 1.00 81.06 190 PHE A O 1
ATOM 1509 N N . GLY A 1 191 ? -8.465 -8.512 -20.927 1.00 78.44 191 GLY A N 1
ATOM 1510 C CA . GLY A 1 191 ? -7.463 -9.186 -20.092 1.00 78.44 191 GLY A CA 1
ATOM 1511 C C . GLY A 1 191 ? -7.077 -8.411 -18.828 1.00 78.44 191 GLY A C 1
ATOM 1512 O O . GLY A 1 191 ? -6.016 -8.658 -18.255 1.00 78.44 191 GLY A O 1
ATOM 1513 N N . GLU A 1 192 ? -7.907 -7.452 -18.411 1.00 88.75 192 GLU A N 1
ATOM 1514 C CA . GLU A 1 192 ? -7.836 -6.856 -17.077 1.00 88.75 192 GLU A CA 1
ATOM 1515 C C . GLU A 1 192 ? -8.409 -7.834 -16.040 1.00 88.75 192 GLU A C 1
ATOM 1517 O O . GLU A 1 192 ? -9.376 -8.540 -16.309 1.00 88.75 192 GLU A O 1
ATOM 1522 N N . ILE A 1 193 ? -7.814 -7.886 -14.852 1.00 89.94 193 ILE A N 1
ATOM 1523 C CA . ILE A 1 193 ? -8.274 -8.705 -13.731 1.00 89.94 193 ILE A CA 1
ATOM 1524 C C . ILE A 1 193 ? -8.689 -7.777 -12.598 1.00 89.94 193 ILE A C 1
ATOM 1526 O O . ILE A 1 193 ? -7.899 -6.943 -12.156 1.00 89.94 193 ILE A O 1
ATOM 1530 N N . GLU A 1 194 ? -9.912 -7.951 -12.108 1.00 92.50 194 GLU A N 1
ATOM 1531 C CA . GLU A 1 194 ? -10.373 -7.378 -10.849 1.00 92.50 194 GLU A CA 1
ATOM 1532 C C . GLU A 1 194 ? -10.148 -8.390 -9.723 1.00 92.50 194 GLU A C 1
ATOM 1534 O O . GLU A 1 194 ? -10.539 -9.554 -9.824 1.00 92.50 194 GLU A O 1
ATOM 1539 N N . VAL A 1 195 ? -9.517 -7.938 -8.646 1.00 91.81 195 VAL A N 1
ATOM 1540 C CA . VAL A 1 195 ? -9.239 -8.725 -7.447 1.00 91.81 195 VAL A CA 1
ATOM 1541 C C . VAL A 1 195 ? -9.931 -8.040 -6.285 1.00 91.81 195 VAL A C 1
ATOM 1543 O O . VAL A 1 195 ? -9.668 -6.873 -6.013 1.00 91.81 195 VAL A O 1
ATOM 1546 N N . LYS A 1 196 ? -10.806 -8.756 -5.591 1.00 93.50 196 LYS A N 1
ATOM 1547 C CA . LYS A 1 196 ? -11.416 -8.288 -4.346 1.00 93.50 196 LYS A CA 1
ATOM 1548 C C . LYS A 1 196 ? -10.776 -9.022 -3.193 1.00 93.50 196 LYS A C 1
ATOM 1550 O O . LYS A 1 196 ? -10.704 -10.247 -3.252 1.00 93.50 196 LYS A O 1
ATOM 1555 N N . LYS A 1 197 ? -10.327 -8.289 -2.184 1.00 92.62 197 LYS A N 1
ATOM 1556 C CA . LYS A 1 197 ? -9.804 -8.817 -0.927 1.00 92.62 197 LYS A CA 1
ATOM 1557 C C . LYS A 1 197 ? -10.716 -8.359 0.198 1.00 92.62 197 LYS A C 1
ATOM 1559 O O . LYS A 1 197 ? -11.129 -7.205 0.221 1.00 92.62 197 LYS A O 1
ATOM 1564 N N . HIS A 1 198 ? -10.995 -9.261 1.123 1.00 92.94 198 HIS A N 1
ATOM 1565 C CA . HIS A 1 198 ? -11.733 -8.957 2.334 1.00 92.94 198 HIS A CA 1
ATOM 1566 C C . HIS A 1 198 ? -11.065 -9.616 3.545 1.00 92.94 198 HIS A C 1
ATOM 1568 O O . HIS A 1 198 ? -10.634 -10.773 3.468 1.00 92.94 198 HIS A O 1
ATOM 1574 N N . VAL A 1 199 ? -10.984 -8.876 4.649 1.00 89.19 199 VAL A N 1
ATOM 1575 C CA . VAL A 1 199 ? -10.396 -9.306 5.925 1.00 89.19 199 VAL A CA 1
ATOM 1576 C C . VAL A 1 199 ? -11.255 -8.766 7.063 1.00 89.19 199 VAL A C 1
ATOM 1578 O O . VAL A 1 199 ? -11.534 -7.571 7.105 1.00 89.19 199 VAL A O 1
ATOM 1581 N N . SER A 1 200 ? -11.612 -9.634 8.007 1.00 87.94 200 SER A N 1
ATOM 1582 C CA . SER A 1 200 ? -12.304 -9.249 9.242 1.00 87.94 200 SER A CA 1
ATOM 1583 C C . SER A 1 200 ? -11.424 -9.477 10.476 1.00 87.94 200 SER A C 1
ATOM 1585 O O . SER A 1 200 ? -10.426 -10.199 10.415 1.00 87.94 200 SER A O 1
ATOM 1587 N N . SER A 1 201 ? -11.821 -8.942 11.632 1.00 81.00 201 SER A N 1
ATOM 1588 C CA . SER A 1 201 ? -11.171 -9.186 12.934 1.00 81.00 201 SER A CA 1
ATOM 1589 C C . SER A 1 201 ? -10.981 -10.679 13.238 1.00 81.00 201 SER A C 1
ATOM 1591 O O . SER A 1 201 ? -9.964 -11.075 13.804 1.00 81.00 201 SER A O 1
ATOM 1593 N N . LYS A 1 202 ? -11.927 -11.525 12.809 1.00 82.31 202 LYS A N 1
ATOM 1594 C CA . LYS A 1 202 ? -11.908 -12.989 12.997 1.00 82.31 202 LYS A CA 1
ATOM 1595 C C . LYS A 1 202 ? -10.834 -13.693 12.173 1.00 82.31 202 LYS A C 1
ATOM 1597 O O . LYS A 1 202 ? -10.447 -14.813 12.502 1.00 82.31 202 LYS A O 1
ATOM 1602 N N . ASP A 1 203 ? -10.388 -13.055 11.098 1.00 83.81 203 ASP A N 1
ATOM 1603 C CA . ASP A 1 203 ? -9.394 -13.597 10.181 1.00 83.81 203 ASP A CA 1
ATOM 1604 C C . ASP A 1 203 ? -7.955 -13.284 10.642 1.00 83.81 203 ASP A C 1
ATOM 1606 O O . ASP A 1 203 ? -7.003 -13.866 10.117 1.00 83.81 203 ASP A O 1
ATOM 1610 N N . ILE A 1 204 ? -7.776 -12.391 11.626 1.00 81.69 204 ILE A N 1
ATOM 1611 C CA . ILE A 1 204 ? -6.466 -11.950 12.122 1.00 81.69 204 ILE A CA 1
ATOM 1612 C C . ILE A 1 204 ? -5.906 -12.955 13.132 1.00 81.69 204 ILE A C 1
ATOM 1614 O O . ILE A 1 204 ? -6.527 -13.288 14.141 1.00 81.69 204 ILE A O 1
ATOM 1618 N N . TYR A 1 205 ? -4.688 -13.433 12.876 1.00 76.88 205 TYR A N 1
ATOM 1619 C CA . TYR A 1 205 ? -3.981 -14.333 13.775 1.00 76.88 205 TYR A CA 1
ATOM 1620 C C . TYR A 1 205 ? -3.263 -13.548 14.870 1.00 76.88 205 TYR A C 1
ATOM 1622 O O . TYR A 1 205 ? -2.449 -12.664 14.601 1.00 76.88 205 TYR A O 1
ATOM 1630 N N . VAL A 1 206 ? -3.504 -13.941 16.119 1.00 64.19 206 VAL A N 1
ATOM 1631 C CA . VAL A 1 206 ? -2.735 -13.463 17.267 1.00 64.19 206 VAL A CA 1
ATOM 1632 C C . VAL A 1 206 ? -1.475 -14.315 17.386 1.00 64.19 206 VAL A C 1
ATOM 1634 O O . VAL A 1 206 ? -1.543 -15.498 17.727 1.00 64.19 206 VAL A O 1
ATOM 1637 N N . ASP A 1 207 ? -0.310 -13.733 17.101 1.00 55.41 207 ASP A N 1
ATOM 1638 C CA . ASP A 1 207 ? 0.952 -14.376 17.463 1.00 55.41 207 ASP A CA 1
ATOM 1639 C C . ASP A 1 207 ? 1.059 -14.421 18.99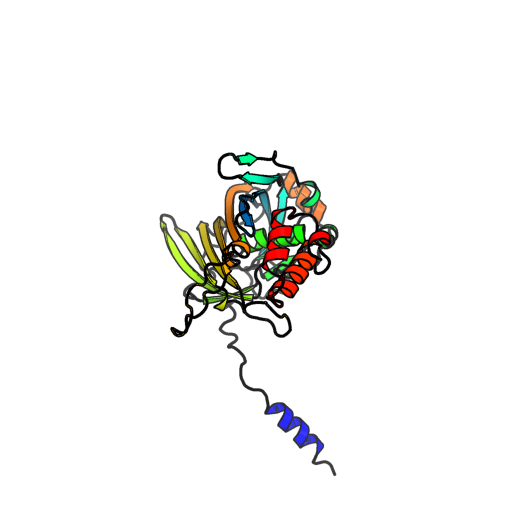6 1.00 55.41 207 ASP A C 1
ATOM 1641 O O . ASP A 1 207 ? 0.910 -13.405 19.684 1.00 55.41 207 ASP A O 1
ATOM 1645 N N . ASN A 1 208 ? 1.298 -15.623 19.533 1.00 45.00 208 ASN A N 1
ATOM 1646 C CA . ASN A 1 208 ? 1.424 -15.885 20.968 1.00 45.00 208 ASN A CA 1
ATOM 1647 C C . ASN A 1 208 ? 2.412 -14.888 21.613 1.00 45.00 208 ASN A C 1
ATOM 1649 O O . ASN A 1 208 ? 3.616 -15.009 21.377 1.00 45.00 208 ASN A O 1
ATOM 1653 N N . ASN A 1 209 ? 1.895 -13.969 22.447 1.00 41.41 209 ASN A N 1
ATOM 1654 C CA . ASN A 1 209 ? 2.562 -12.925 23.266 1.00 41.41 209 ASN A CA 1
ATOM 1655 C C . ASN A 1 209 ? 2.277 -11.458 22.900 1.00 41.41 209 ASN A C 1
ATOM 1657 O O . ASN A 1 209 ? 2.889 -10.566 23.490 1.00 41.41 209 ASN A O 1
ATOM 1661 N N . THR A 1 210 ? 1.342 -11.174 22.000 1.00 47.03 210 THR A N 1
ATOM 1662 C CA . THR A 1 210 ? 0.789 -9.818 21.862 1.00 47.03 210 THR A CA 1
ATOM 1663 C C . THR A 1 210 ? -0.682 -9.861 22.226 1.00 47.03 210 THR A C 1
ATOM 1665 O O . THR A 1 210 ? -1.468 -10.424 21.472 1.00 47.03 210 THR A O 1
ATOM 1668 N N . ASP A 1 211 ? -1.037 -9.301 23.386 1.00 41.12 211 ASP A N 1
ATOM 1669 C CA . ASP A 1 211 ? -2.427 -9.038 23.767 1.00 41.12 211 ASP A CA 1
ATOM 1670 C C . ASP A 1 211 ? -3.004 -8.045 22.746 1.00 41.12 211 ASP A C 1
ATOM 1672 O O . ASP A 1 211 ? -2.871 -6.828 22.887 1.00 41.12 211 ASP A O 1
ATOM 1676 N N . LEU A 1 212 ? -3.557 -8.562 21.649 1.00 47.16 212 LEU A N 1
ATOM 1677 C CA . LEU A 1 212 ? -4.439 -7.790 20.795 1.00 47.16 212 LEU A CA 1
ATOM 1678 C C . LEU A 1 212 ? -5.763 -7.692 21.537 1.00 47.16 212 LEU A C 1
ATOM 1680 O O . LEU A 1 212 ? -6.346 -8.694 21.939 1.00 47.16 212 LEU A O 1
ATOM 1684 N N . ASP A 1 213 ? -6.208 -6.463 21.730 1.00 47.78 213 ASP A N 1
ATOM 1685 C CA . ASP A 1 213 ? -7.427 -6.113 22.443 1.00 47.78 213 ASP A CA 1
ATOM 1686 C C . ASP A 1 213 ? -8.673 -6.377 21.580 1.00 47.78 213 ASP A C 1
ATOM 1688 O O . ASP A 1 213 ? -9.503 -5.503 21.346 1.00 47.78 213 ASP A O 1
ATOM 1692 N N . THR A 1 214 ? -8.765 -7.585 21.020 1.00 49.31 214 THR A N 1
ATOM 1693 C CA . THR A 1 214 ? -9.842 -8.043 20.122 1.00 49.31 214 THR A CA 1
ATOM 1694 C C . THR A 1 214 ? -11.167 -8.281 20.843 1.00 49.31 214 THR A C 1
ATOM 1696 O O . THR A 1 214 ? -12.151 -8.711 20.234 1.00 49.31 214 THR A O 1
ATOM 1699 N N . ASP A 1 215 ? -11.192 -8.045 22.151 1.00 53.25 215 ASP A N 1
ATOM 1700 C CA . ASP A 1 215 ? -12.360 -8.282 22.987 1.00 53.25 215 ASP A CA 1
ATOM 1701 C C . ASP A 1 215 ? -13.403 -7.158 22.835 1.00 53.25 215 ASP A C 1
ATOM 1703 O O . ASP A 1 215 ? -14.586 -7.410 23.058 1.00 53.25 215 ASP A O 1
ATOM 1707 N N . GLU A 1 216 ? -13.008 -5.966 22.360 1.00 57.84 216 GLU A N 1
ATOM 1708 C CA . GLU A 1 216 ? -13.867 -4.766 22.371 1.00 57.84 216 GLU A CA 1
ATOM 1709 C C . GLU A 1 216 ? -14.168 -4.154 20.990 1.00 57.84 216 GLU A C 1
ATOM 1711 O O . GLU A 1 216 ? -15.200 -3.496 20.818 1.00 57.84 216 GLU A O 1
ATOM 1716 N N . VAL A 1 217 ? -13.308 -4.372 19.988 1.00 65.31 217 VAL A N 1
ATOM 1717 C CA . VAL A 1 217 ? -13.443 -3.770 18.650 1.00 65.31 217 VAL A CA 1
ATOM 1718 C C . VAL A 1 217 ? -13.416 -4.815 17.543 1.00 65.31 217 VAL A C 1
ATOM 1720 O O . VAL A 1 217 ? -12.647 -5.774 17.588 1.00 65.31 217 VAL A O 1
ATOM 1723 N N . ASP A 1 218 ? -14.236 -4.585 16.526 1.00 73.94 218 ASP A N 1
ATOM 1724 C CA . ASP A 1 218 ? -14.203 -5.304 15.263 1.00 73.94 218 ASP A CA 1
ATOM 1725 C C . ASP A 1 218 ? -13.541 -4.446 14.184 1.00 73.94 218 ASP A C 1
ATOM 1727 O O . ASP A 1 218 ? -13.596 -3.213 14.191 1.00 73.94 218 ASP A O 1
ATOM 1731 N N . ILE A 1 219 ? -12.878 -5.136 13.261 1.00 81.62 219 ILE A N 1
ATOM 1732 C CA . ILE A 1 219 ? -12.190 -4.556 12.116 1.00 81.62 219 ILE A CA 1
ATOM 1733 C C . ILE A 1 219 ? -12.770 -5.222 10.882 1.00 81.62 219 ILE A C 1
ATOM 1735 O O . ILE A 1 219 ? -12.824 -6.448 10.821 1.00 81.62 219 ILE A O 1
ATOM 1739 N N . GLU A 1 220 ? -13.164 -4.423 9.903 1.00 88.50 220 GLU A N 1
ATOM 1740 C CA . GLU A 1 220 ? -13.582 -4.896 8.588 1.00 88.50 220 GLU A CA 1
ATOM 1741 C C . GLU A 1 220 ? -12.772 -4.154 7.534 1.00 88.50 220 GLU A C 1
ATOM 1743 O O . GLU A 1 220 ? -12.583 -2.938 7.609 1.00 88.50 220 GLU A O 1
ATOM 1748 N N . THR A 1 221 ? -12.220 -4.892 6.581 1.00 90.88 221 THR A N 1
ATOM 1749 C CA . THR A 1 221 ? -11.406 -4.341 5.502 1.00 90.88 221 THR A CA 1
ATOM 1750 C C . THR A 1 221 ? -11.843 -4.931 4.179 1.00 90.88 221 THR A C 1
ATOM 1752 O O . THR A 1 221 ? -11.827 -6.147 4.007 1.00 90.88 221 THR A O 1
ATOM 1755 N N . ASP A 1 222 ? -12.162 -4.056 3.233 1.00 93.56 222 ASP A N 1
ATOM 1756 C CA . ASP A 1 222 ? -12.481 -4.401 1.855 1.00 93.56 222 ASP A CA 1
ATOM 1757 C C . ASP A 1 222 ? -11.525 -3.677 0.911 1.00 93.56 222 ASP A C 1
ATOM 1759 O O . ASP A 1 222 ? -11.338 -2.464 0.996 1.00 93.56 222 ASP A O 1
ATOM 1763 N N . GLU A 1 223 ? -10.942 -4.406 -0.032 1.00 94.81 223 GLU A N 1
ATOM 1764 C CA . GLU A 1 223 ? -10.071 -3.857 -1.065 1.00 94.81 223 GLU A CA 1
ATOM 1765 C C . GLU A 1 223 ? -10.487 -4.360 -2.444 1.00 94.81 223 GLU A C 1
ATOM 1767 O O . GLU A 1 223 ? -10.841 -5.524 -2.637 1.00 94.81 223 GLU A O 1
ATOM 1772 N N . VAL A 1 224 ? -10.394 -3.479 -3.434 1.00 96.06 224 VAL A N 1
ATOM 1773 C CA . VAL A 1 224 ? -10.583 -3.800 -4.846 1.00 96.06 224 VAL A CA 1
ATOM 1774 C C . VAL A 1 224 ? -9.351 -3.345 -5.603 1.00 96.06 224 VAL A C 1
ATOM 1776 O O . VAL A 1 224 ? -9.011 -2.164 -5.611 1.00 96.06 224 VAL A O 1
ATOM 1779 N N . GLN A 1 225 ? -8.692 -4.286 -6.263 1.00 95.31 225 GLN A N 1
ATOM 1780 C CA . GLN A 1 225 ? -7.511 -4.061 -7.076 1.00 95.31 225 GLN A CA 1
ATOM 1781 C C . GLN A 1 225 ? -7.827 -4.368 -8.537 1.00 95.31 225 GLN A C 1
ATOM 1783 O O . GLN A 1 225 ? -8.598 -5.276 -8.849 1.00 95.31 225 GLN A O 1
ATOM 1788 N N . ARG A 1 226 ? -7.206 -3.624 -9.447 1.00 93.69 226 ARG A N 1
ATOM 1789 C CA . ARG A 1 226 ? -7.234 -3.886 -10.883 1.00 93.69 226 ARG A CA 1
ATOM 1790 C C . ARG A 1 226 ? -5.828 -4.101 -11.383 1.00 93.69 226 ARG A C 1
ATOM 1792 O O . ARG A 1 226 ? -4.918 -3.336 -11.061 1.00 93.69 226 ARG A O 1
ATOM 1799 N N . VAL A 1 227 ? -5.658 -5.154 -12.165 1.00 90.88 227 VAL A N 1
ATOM 1800 C CA . VAL A 1 227 ? -4.371 -5.551 -12.717 1.00 90.88 227 VAL A CA 1
ATOM 1801 C C . VAL A 1 227 ? -4.526 -5.749 -14.215 1.00 90.88 227 VAL A C 1
ATOM 1803 O O . VAL A 1 227 ? -5.385 -6.500 -14.663 1.00 90.88 227 VAL A O 1
ATOM 1806 N N . SER A 1 228 ? -3.676 -5.099 -15.004 1.00 87.94 228 SER A N 1
ATOM 1807 C CA . SER A 1 228 ? -3.664 -5.244 -16.459 1.00 87.94 228 SER A CA 1
ATOM 1808 C C . SER A 1 228 ? -2.249 -5.534 -16.938 1.00 87.94 228 SER A C 1
ATOM 1810 O O . SER A 1 228 ? -1.299 -4.848 -16.559 1.00 87.94 228 SER A O 1
ATOM 1812 N N . GLY A 1 229 ? -2.090 -6.595 -17.734 1.00 82.69 229 GLY A N 1
ATOM 1813 C CA . GLY A 1 229 ? -0.794 -6.976 -18.302 1.00 82.69 229 GLY A CA 1
ATOM 1814 C C . GLY A 1 229 ? 0.304 -7.255 -17.268 1.00 82.69 229 GLY A C 1
ATOM 1815 O O . GLY A 1 229 ? 1.469 -7.021 -17.566 1.00 82.69 229 GLY A O 1
ATOM 1816 N N . GLY A 1 230 ? -0.051 -7.704 -16.057 1.00 81.81 230 GLY A N 1
ATOM 1817 C CA . GLY A 1 230 ? 0.912 -7.939 -14.972 1.00 81.81 230 GLY A CA 1
ATOM 1818 C C . GLY A 1 230 ? 1.236 -6.709 -14.116 1.00 81.81 230 GLY A C 1
ATOM 1819 O O . GLY A 1 230 ? 2.100 -6.797 -13.250 1.00 81.81 230 GLY A O 1
ATOM 1820 N N . ILE A 1 231 ? 0.572 -5.572 -14.344 1.00 87.81 231 ILE A N 1
ATOM 1821 C CA . ILE A 1 231 ? 0.808 -4.313 -13.627 1.00 87.81 231 ILE A CA 1
ATOM 1822 C C . ILE A 1 231 ? -0.449 -3.931 -12.846 1.00 87.81 231 ILE A C 1
ATOM 1824 O O . ILE A 1 231 ? -1.539 -3.887 -13.418 1.00 87.81 231 ILE A O 1
ATOM 1828 N N . LEU A 1 232 ? -0.298 -3.627 -11.554 1.00 91.94 232 LEU A N 1
ATOM 1829 C CA . LEU A 1 232 ? -1.363 -3.033 -10.744 1.00 91.94 232 LEU A CA 1
ATOM 1830 C C . LEU A 1 232 ? -1.716 -1.656 -11.325 1.00 91.94 232 LEU A C 1
ATOM 1832 O O . LEU A 1 232 ? -0.883 -0.754 -11.358 1.00 91.94 232 LEU A O 1
ATOM 1836 N N . THR A 1 233 ? -2.935 -1.491 -11.829 1.00 93.56 233 THR A N 1
ATOM 1837 C CA . THR A 1 233 ? -3.400 -0.231 -12.427 1.00 93.56 233 THR A CA 1
ATOM 1838 C C . THR A 1 233 ? -4.108 0.640 -11.403 1.00 93.56 233 THR A C 1
ATOM 1840 O O . THR A 1 233 ? -3.971 1.862 -11.437 1.00 93.56 233 THR A O 1
ATOM 1843 N N . SER A 1 234 ? -4.828 0.033 -10.463 1.00 96.19 234 SER A N 1
ATOM 1844 C CA . SER A 1 234 ? -5.439 0.748 -9.348 1.00 96.19 234 SER A CA 1
ATOM 1845 C C . SER A 1 234 ? -5.720 -0.179 -8.178 1.00 96.19 234 SER A C 1
ATOM 1847 O O . SER A 1 234 ? -6.064 -1.338 -8.387 1.00 96.19 234 SER A O 1
ATOM 1849 N N . VAL A 1 235 ? -5.692 0.358 -6.968 1.00 96.81 235 VAL A N 1
ATOM 1850 C CA . VAL A 1 235 ? -6.320 -0.239 -5.788 1.00 96.81 235 VAL A CA 1
ATOM 1851 C C . VAL A 1 235 ? -7.149 0.820 -5.082 1.00 96.81 235 VAL A C 1
ATOM 1853 O O . VAL A 1 235 ? -6.756 1.984 -5.022 1.00 96.81 235 VAL A O 1
ATOM 1856 N N . SER A 1 236 ? -8.296 0.413 -4.561 1.00 97.12 236 SER A N 1
ATOM 1857 C CA . SER A 1 236 ? -9.098 1.178 -3.615 1.00 97.12 236 SER A CA 1
ATOM 1858 C C . SER A 1 236 ? -9.410 0.296 -2.422 1.00 97.12 236 SER A C 1
ATOM 1860 O O . SER A 1 236 ? -9.805 -0.852 -2.621 1.00 97.12 236 SER A O 1
ATOM 1862 N N . GLY A 1 237 ? -9.273 0.826 -1.217 1.00 94.50 237 GLY A N 1
ATOM 1863 C CA . GLY A 1 237 ? -9.566 0.088 -0.001 1.00 94.50 237 GLY A CA 1
ATOM 1864 C C . GLY A 1 237 ? -10.358 0.901 1.001 1.00 94.50 237 GLY A C 1
ATOM 1865 O O . GLY A 1 237 ? -10.376 2.136 0.970 1.00 94.50 237 GLY A O 1
ATOM 1866 N N . HIS A 1 238 ? -11.022 0.174 1.884 1.00 93.12 238 HIS A N 1
ATOM 1867 C CA . HIS A 1 238 ? -11.834 0.692 2.964 1.00 93.12 238 HIS A CA 1
ATOM 1868 C C . HIS A 1 238 ? -11.547 -0.121 4.219 1.00 93.12 238 HIS A C 1
ATOM 1870 O O . HIS A 1 238 ? -11.709 -1.335 4.213 1.00 93.12 238 HIS A O 1
ATOM 1876 N N . VAL A 1 239 ? -11.101 0.551 5.275 1.00 88.19 239 VAL A N 1
ATOM 1877 C CA . VAL A 1 239 ? -10.857 -0.032 6.593 1.00 88.19 239 VAL A CA 1
ATOM 1878 C C . VAL A 1 239 ? -11.819 0.614 7.574 1.00 88.19 239 VAL A C 1
ATOM 1880 O O . VAL A 1 239 ? -11.851 1.839 7.723 1.00 88.19 239 VAL A O 1
ATOM 1883 N N . GLN A 1 240 ? -12.592 -0.216 8.257 1.00 84.75 240 GLN A N 1
ATOM 1884 C CA . GLN A 1 240 ? -13.493 0.185 9.320 1.00 84.75 240 GLN A CA 1
ATOM 1885 C C . GLN A 1 240 ? -13.045 -0.449 10.625 1.00 84.75 240 GLN A C 1
ATOM 1887 O O . GLN A 1 240 ? -12.767 -1.642 10.685 1.00 84.75 240 GLN A O 1
ATOM 1892 N N . VAL A 1 241 ? -13.011 0.363 11.672 1.00 79.56 241 VAL A N 1
ATOM 1893 C CA . VAL A 1 241 ? -12.919 -0.101 13.055 1.00 79.56 241 VAL A CA 1
ATOM 1894 C C . VAL A 1 241 ? -14.195 0.349 13.732 1.00 79.56 241 VAL A C 1
ATOM 1896 O O . VAL A 1 241 ? -14.576 1.507 13.576 1.00 79.56 241 VAL A O 1
ATOM 1899 N N . PHE A 1 242 ? -14.874 -0.540 14.439 1.00 73.50 242 PHE A N 1
ATOM 1900 C CA . PHE A 1 242 ? -16.102 -0.220 15.162 1.00 73.50 242 PHE A CA 1
ATOM 1901 C C . PHE A 1 242 ? -16.215 -1.080 16.419 1.00 73.50 242 PHE A C 1
ATOM 1903 O O . PHE A 1 242 ? -15.494 -2.061 16.588 1.00 73.50 242 PHE A O 1
ATOM 1910 N N . GLN A 1 243 ? -17.097 -0.691 17.336 1.00 68.44 243 GLN A N 1
ATOM 1911 C CA . GLN A 1 243 ? -17.327 -1.468 18.549 1.00 68.44 243 GLN A CA 1
ATOM 1912 C C . GLN A 1 243 ? -17.941 -2.826 18.203 1.00 68.44 243 GLN A C 1
ATOM 1914 O O . GLN A 1 243 ? -18.897 -2.901 17.429 1.00 68.44 243 GLN A O 1
ATOM 1919 N N . LYS A 1 244 ? -17.423 -3.890 18.821 1.00 65.50 244 LYS A N 1
ATOM 1920 C CA . LYS A 1 244 ? -17.986 -5.230 18.679 1.00 65.50 244 LYS A CA 1
ATOM 1921 C C . LYS A 1 244 ? -19.452 -5.230 19.142 1.00 65.50 244 LYS A C 1
ATOM 1923 O O . LYS A 1 244 ? -19.732 -4.725 20.234 1.00 65.50 244 LYS A O 1
ATOM 1928 N N . PRO A 1 245 ? -20.402 -5.775 18.362 1.00 58.16 245 PRO A N 1
ATOM 1929 C CA . PRO A 1 245 ? -21.783 -5.885 18.812 1.00 58.16 245 PRO A CA 1
ATOM 1930 C C . PRO A 1 245 ? -21.828 -6.742 20.080 1.00 58.16 245 PRO A C 1
ATOM 1932 O O . PRO A 1 245 ? -21.328 -7.868 20.080 1.00 58.16 245 PRO A O 1
ATOM 1935 N N . VAL A 1 246 ? -22.421 -6.228 21.160 1.00 57.66 246 VAL A N 1
ATOM 1936 C CA . VAL A 1 246 ? -22.717 -7.051 22.339 1.00 57.66 246 VAL A CA 1
ATOM 1937 C C . VAL A 1 246 ? -23.687 -8.140 21.882 1.00 57.66 246 VAL A C 1
ATOM 1939 O O . VAL A 1 246 ? -24.749 -7.817 21.346 1.00 57.66 246 VAL A O 1
ATOM 1942 N N . GLU A 1 247 ? -23.336 -9.419 22.053 1.00 50.47 247 GLU A N 1
ATOM 1943 C CA . GLU A 1 247 ? -24.313 -10.500 21.910 1.00 50.47 247 GLU A CA 1
ATOM 1944 C C . GLU A 1 247 ? -25.436 -10.214 22.914 1.00 50.47 247 GLU A C 1
ATOM 1946 O O . GLU A 1 247 ? -25.239 -10.297 24.125 1.00 50.47 247 GLU A O 1
ATOM 1951 N N . GLN A 1 248 ? -26.592 -9.772 22.416 1.00 39.94 248 GLN A N 1
ATOM 1952 C CA . GLN A 1 248 ? -27.775 -9.584 23.242 1.00 39.94 248 GLN A CA 1
ATOM 1953 C C . GLN A 1 248 ? -28.216 -10.959 23.741 1.00 39.94 248 GLN A C 1
ATOM 1955 O O . GLN A 1 248 ? -28.945 -11.675 23.057 1.00 39.94 248 GLN A O 1
ATOM 1960 N N . ASP A 1 249 ? -27.794 -11.321 24.949 1.00 35.75 249 ASP A N 1
ATOM 1961 C CA . ASP A 1 249 ? -28.601 -12.207 25.771 1.00 35.75 249 ASP A CA 1
ATOM 1962 C C . ASP A 1 249 ? -29.883 -11.429 26.098 1.00 35.75 249 ASP A C 1
ATOM 1964 O O . ASP A 1 249 ? -29.846 -10.371 26.730 1.00 35.75 249 ASP A O 1
ATOM 1968 N N . ASP A 1 250 ? -31.020 -11.940 25.623 1.00 37.56 250 ASP A N 1
ATOM 1969 C CA . ASP A 1 250 ? -32.368 -11.340 25.644 1.00 37.56 250 ASP A CA 1
ATOM 1970 C C . ASP A 1 250 ? -32.944 -11.087 27.060 1.00 37.56 250 ASP A C 1
ATOM 1972 O O . ASP A 1 250 ? -34.147 -10.911 27.269 1.00 37.56 250 ASP A O 1
ATOM 1976 N N . THR A 1 251 ? -32.099 -11.067 28.085 1.00 41.38 251 THR A N 1
ATOM 1977 C CA . THR A 1 251 ? -32.486 -10.891 29.475 1.00 41.38 251 THR A CA 1
ATOM 1978 C C . THR A 1 251 ? -31.675 -9.780 30.112 1.00 41.38 251 THR A C 1
ATOM 1980 O O . THR A 1 251 ? -30.673 -10.047 30.760 1.00 41.38 251 THR A O 1
ATOM 1983 N N . THR A 1 252 ? -32.188 -8.556 29.969 1.00 42.56 252 THR A N 1
ATOM 1984 C CA . THR A 1 252 ? -32.103 -7.372 30.853 1.00 42.56 252 THR A CA 1
ATOM 1985 C C . THR A 1 252 ? -31.609 -6.116 30.146 1.00 42.56 252 THR A C 1
ATOM 1987 O O . THR A 1 252 ? -30.437 -5.988 29.836 1.00 42.56 252 THR A O 1
ATOM 1990 N N . ALA A 1 253 ? -32.509 -5.142 29.985 1.00 36.00 253 ALA A N 1
ATOM 1991 C CA . ALA A 1 253 ? -32.275 -3.771 30.443 1.00 36.00 253 ALA A CA 1
ATOM 1992 C C . ALA A 1 253 ? -33.533 -2.915 30.231 1.00 36.00 253 ALA A C 1
ATOM 1994 O O . ALA A 1 253 ? -33.953 -2.650 29.106 1.00 36.00 253 ALA A O 1
ATOM 1995 N N . ASN A 1 254 ? -34.118 -2.453 31.339 1.00 38.62 254 ASN A N 1
ATOM 1996 C CA . ASN A 1 254 ? -34.895 -1.217 31.342 1.00 38.62 254 ASN A CA 1
ATOM 1997 C C . ASN A 1 254 ? -33.934 -0.061 31.018 1.00 38.62 254 ASN A C 1
ATOM 1999 O O . ASN A 1 254 ? -32.892 0.026 31.670 1.00 38.62 254 ASN A O 1
ATOM 2003 N N . PRO A 1 255 ? -34.260 0.842 30.082 1.00 40.91 255 PRO A N 1
ATOM 2004 C CA . PRO A 1 255 ? -33.459 2.035 29.866 1.00 40.91 255 PRO A CA 1
ATOM 2005 C C . PRO A 1 255 ? -33.761 3.035 30.989 1.00 40.91 255 PRO A C 1
ATOM 2007 O O . PRO A 1 255 ? -34.833 3.638 31.018 1.00 40.91 255 PRO A O 1
ATOM 2010 N N . GLU A 1 256 ? -32.840 3.194 31.941 1.00 38.41 256 GLU A N 1
ATOM 2011 C CA . GLU A 1 256 ? -32.867 4.359 32.826 1.00 38.41 256 GLU A CA 1
ATOM 2012 C C . GLU A 1 256 ? -32.474 5.611 32.029 1.00 38.41 256 GLU A C 1
ATOM 2014 O O . GLU A 1 256 ? -31.498 5.616 31.277 1.00 38.41 256 GLU A O 1
ATOM 2019 N N . GLU A 1 257 ? -33.261 6.678 32.198 1.00 39.25 257 GLU A N 1
ATOM 2020 C CA . GLU A 1 257 ? -33.028 8.025 31.671 1.00 39.25 257 GLU A CA 1
ATOM 2021 C C . GLU A 1 257 ? -31.794 8.666 32.335 1.00 39.25 257 GLU A C 1
ATOM 2023 O O . GLU A 1 257 ? -31.884 9.553 33.180 1.00 39.25 257 GLU A O 1
ATOM 2028 N N . GLY A 1 258 ? -30.610 8.221 31.938 1.00 37.31 258 GLY A N 1
ATOM 2029 C CA . GLY A 1 258 ? -29.366 8.973 32.028 1.00 37.31 258 GLY A CA 1
ATOM 2030 C C . GLY A 1 258 ? -28.796 9.041 30.621 1.00 37.31 258 GLY A C 1
ATOM 2031 O O . GLY A 1 258 ? -28.808 8.032 29.927 1.00 37.31 258 GLY A O 1
ATOM 2032 N N . GLY A 1 259 ? -28.366 10.219 30.157 1.00 39.38 259 GLY A N 1
ATOM 2033 C CA . GLY A 1 259 ? -27.806 10.396 28.813 1.00 39.38 259 GLY A CA 1
ATOM 2034 C C . GLY A 1 259 ? -26.628 9.452 28.583 1.00 39.38 259 GLY A C 1
ATOM 2035 O O . GLY A 1 259 ? -25.500 9.770 28.955 1.00 39.38 259 GLY A O 1
ATOM 2036 N N . ASN A 1 260 ? -26.917 8.283 28.020 1.00 42.69 260 ASN A N 1
ATOM 2037 C CA . ASN A 1 260 ? -25.956 7.221 27.806 1.00 42.69 260 ASN A CA 1
ATOM 2038 C C . ASN A 1 260 ? -25.135 7.639 26.590 1.00 42.69 260 ASN A C 1
ATOM 2040 O O . ASN A 1 260 ? -25.622 7.619 25.460 1.00 42.69 260 ASN A O 1
ATOM 2044 N N . ILE A 1 261 ? -23.928 8.142 26.836 1.00 49.22 261 ILE A N 1
ATOM 2045 C CA . ILE A 1 261 ? -22.989 8.449 25.764 1.00 49.22 261 ILE A CA 1
ATOM 2046 C C . ILE A 1 261 ? -22.643 7.107 25.121 1.00 49.22 261 ILE A C 1
ATOM 2048 O O . ILE A 1 261 ? -22.070 6.245 25.783 1.00 49.22 261 ILE A O 1
ATOM 2052 N N . ASP A 1 262 ? -23.019 6.926 23.856 1.00 53.56 262 ASP A N 1
ATOM 2053 C CA . ASP A 1 262 ? -22.617 5.758 23.080 1.00 53.56 262 ASP A CA 1
ATOM 2054 C C . ASP A 1 262 ? -21.117 5.860 22.784 1.00 53.56 262 ASP A C 1
ATOM 2056 O O . ASP A 1 262 ? -20.662 6.595 21.903 1.00 53.56 262 ASP A O 1
ATOM 2060 N N . LEU A 1 263 ? -20.333 5.162 23.599 1.00 52.00 263 LEU A N 1
ATOM 2061 C CA . LEU A 1 263 ? -18.877 5.172 23.536 1.00 52.00 263 LEU A CA 1
ATOM 2062 C C . LEU A 1 263 ? -18.352 4.402 22.319 1.00 52.00 263 LEU A C 1
ATOM 2064 O O . LEU A 1 263 ? -17.225 4.659 21.896 1.00 52.00 263 LEU A O 1
ATOM 2068 N N . GLY A 1 264 ? -19.176 3.553 21.694 1.00 54.25 264 GLY A N 1
ATOM 2069 C CA . GLY A 1 264 ? -18.841 2.875 20.444 1.00 54.25 264 GLY A CA 1
ATOM 2070 C C . GLY A 1 264 ? -18.620 3.839 19.285 1.00 54.25 264 GLY A C 1
ATOM 2071 O O . GLY A 1 264 ? -17.731 3.634 18.454 1.00 54.25 264 GLY A O 1
ATOM 2072 N N . VAL A 1 265 ? -19.334 4.968 19.284 1.00 57.66 265 VAL A N 1
ATOM 2073 C CA . VAL A 1 265 ? -19.141 6.052 18.307 1.00 57.66 265 VAL A CA 1
ATOM 2074 C C . VAL A 1 265 ? -17.729 6.649 18.405 1.00 57.66 265 VAL A C 1
ATOM 2076 O O . VAL A 1 265 ? -17.170 7.083 17.400 1.00 57.66 265 VAL A O 1
ATOM 2079 N N . TYR A 1 266 ? -17.103 6.619 19.587 1.00 55.78 266 TYR A N 1
ATOM 2080 C CA . TYR A 1 266 ? -15.744 7.130 19.820 1.00 55.78 266 TYR A CA 1
ATOM 2081 C C . TYR A 1 266 ? -14.628 6.165 19.435 1.00 55.78 266 TYR A C 1
ATOM 2083 O O . TYR A 1 266 ? -13.503 6.600 19.198 1.00 55.78 266 TYR A O 1
ATOM 2091 N N . LEU A 1 267 ? -14.944 4.879 19.313 1.00 59.09 267 LEU A N 1
ATOM 2092 C CA . LEU A 1 267 ? -14.020 3.851 18.837 1.00 59.09 267 LEU A CA 1
ATOM 2093 C C . LEU A 1 267 ? -14.140 3.622 17.327 1.00 59.09 267 LEU A C 1
ATOM 2095 O O . LEU A 1 267 ? -13.334 2.897 16.748 1.00 59.09 267 LEU A O 1
ATOM 2099 N N . THR A 1 268 ? -15.124 4.261 16.687 1.00 67.56 268 THR A N 1
ATOM 2100 C CA . THR A 1 268 ? -15.352 4.111 15.257 1.00 67.56 268 THR A CA 1
ATOM 2101 C C . THR A 1 268 ? -14.313 4.899 14.463 1.00 67.56 268 THR A C 1
ATOM 2103 O O . THR A 1 268 ? -14.142 6.104 14.655 1.00 67.56 268 THR A O 1
ATOM 2106 N N . SER A 1 269 ? -13.628 4.214 13.554 1.00 75.00 269 SER A N 1
ATOM 2107 C CA . SER A 1 269 ? -12.712 4.805 12.583 1.00 75.00 269 SER A CA 1
ATOM 2108 C C . SER A 1 269 ? -13.079 4.321 11.191 1.00 75.00 269 SER A C 1
ATOM 2110 O O . SER A 1 269 ? -13.469 3.168 11.000 1.00 75.00 269 SER A O 1
ATOM 2112 N N . ASN A 1 270 ? -12.968 5.211 10.214 1.00 83.62 270 ASN A N 1
ATOM 2113 C CA . ASN A 1 270 ? -13.270 4.902 8.828 1.00 83.62 270 ASN A CA 1
ATOM 2114 C C . ASN A 1 270 ? -12.185 5.499 7.937 1.00 83.62 270 ASN A C 1
ATOM 2116 O O . ASN A 1 270 ? -12.013 6.718 7.890 1.00 83.62 270 ASN A O 1
ATOM 2120 N N . VAL A 1 271 ? -11.446 4.626 7.259 1.00 87.69 271 VAL A N 1
ATOM 2121 C CA . VAL A 1 271 ? -10.336 4.997 6.389 1.00 87.69 271 VAL A CA 1
ATOM 2122 C C . VAL A 1 271 ? -10.611 4.486 4.990 1.00 87.69 271 VAL A C 1
ATOM 2124 O O . VAL A 1 271 ? -10.738 3.285 4.778 1.00 87.69 271 VAL A O 1
ATOM 2127 N N . THR A 1 272 ? -10.643 5.386 4.019 1.00 93.38 272 THR A N 1
ATOM 2128 C CA . THR A 1 272 ? -10.645 5.028 2.600 1.00 93.38 272 THR A CA 1
ATOM 2129 C C . THR A 1 272 ? -9.317 5.412 1.979 1.00 93.38 272 THR A C 1
ATOM 2131 O O . THR A 1 272 ? -8.737 6.441 2.333 1.00 93.38 272 THR A O 1
ATOM 2134 N N . PHE A 1 273 ? -8.824 4.611 1.045 1.00 95.62 273 PHE A N 1
ATOM 2135 C CA . PHE A 1 273 ? -7.618 4.940 0.297 1.00 95.62 273 PHE A CA 1
ATOM 2136 C C . PHE A 1 273 ? -7.717 4.496 -1.153 1.00 95.62 273 PHE A C 1
ATOM 2138 O O . PHE A 1 273 ? -8.451 3.568 -1.491 1.00 95.62 273 PHE A O 1
ATOM 2145 N N . THR A 1 274 ? -6.945 5.150 -2.013 1.00 97.38 274 THR A N 1
ATOM 2146 C CA . THR A 1 274 ? -6.738 4.746 -3.397 1.00 97.38 274 THR A CA 1
ATOM 2147 C C . THR A 1 274 ? -5.271 4.887 -3.779 1.00 97.38 274 THR A C 1
ATOM 2149 O O . THR A 1 274 ? -4.580 5.792 -3.320 1.00 97.38 274 THR A O 1
ATOM 2152 N N . LEU A 1 275 ? -4.787 3.995 -4.638 1.00 97.88 275 LEU A N 1
ATOM 2153 C CA . LEU A 1 275 ? -3.492 4.104 -5.299 1.00 97.88 275 LEU A CA 1
ATOM 2154 C C . LEU A 1 275 ? -3.710 3.828 -6.784 1.00 97.88 275 LEU A C 1
ATOM 2156 O O . LEU A 1 275 ? -4.065 2.715 -7.162 1.00 97.88 275 LEU A O 1
ATOM 2160 N N . THR A 1 276 ? -3.514 4.835 -7.630 1.00 97.69 276 THR A N 1
ATOM 2161 C CA . THR A 1 276 ? -3.828 4.760 -9.065 1.00 97.69 276 THR A CA 1
ATOM 2162 C C . THR A 1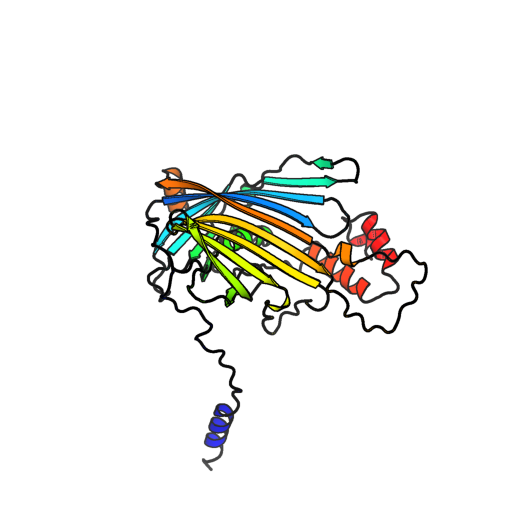 276 ? -2.581 4.968 -9.908 1.00 97.69 276 THR A C 1
ATOM 2164 O O . THR A 1 276 ? -1.874 5.964 -9.743 1.00 97.69 276 THR A O 1
ATOM 2167 N N . LEU A 1 277 ? -2.319 4.059 -10.847 1.00 96.19 277 LEU A N 1
ATOM 2168 C CA . LEU A 1 277 ? -1.246 4.194 -11.826 1.00 96.19 277 LEU A CA 1
ATOM 2169 C C . LEU A 1 277 ? -1.579 5.343 -12.783 1.00 96.19 277 LEU A C 1
ATOM 2171 O O . LEU A 1 277 ? -2.488 5.250 -13.604 1.00 96.19 277 LEU A O 1
ATOM 2175 N N . ARG A 1 278 ? -0.812 6.430 -12.713 1.00 93.62 278 ARG A N 1
ATOM 2176 C CA . ARG A 1 278 ? -0.951 7.574 -13.626 1.00 93.62 278 ARG A CA 1
ATOM 2177 C C . ARG A 1 278 ? -0.242 7.331 -14.951 1.00 93.62 278 ARG A C 1
ATOM 2179 O O . ARG A 1 278 ? -0.717 7.756 -16.000 1.00 93.62 278 ARG A O 1
ATOM 2186 N N . LYS A 1 279 ? 0.928 6.693 -14.899 1.00 88.06 279 LYS A N 1
ATOM 2187 C CA . LYS A 1 279 ? 1.733 6.350 -16.076 1.00 88.06 279 LYS A CA 1
ATOM 2188 C C . LYS A 1 279 ? 2.733 5.249 -15.734 1.00 88.06 279 LYS A C 1
ATOM 2190 O O . LYS A 1 279 ? 3.347 5.277 -14.670 1.00 88.06 279 LYS A O 1
ATOM 2195 N N . HIS A 1 280 ? 2.961 4.333 -16.666 1.00 84.44 280 HIS A N 1
ATOM 2196 C CA . HIS A 1 280 ? 4.195 3.552 -16.715 1.00 84.44 280 HIS A CA 1
ATOM 2197 C C . HIS A 1 280 ? 5.057 4.134 -17.835 1.00 84.44 280 HIS A C 1
ATOM 2199 O O . HIS A 1 280 ? 4.561 4.405 -18.927 1.00 84.44 280 HIS A O 1
ATOM 2205 N N . VAL A 1 281 ? 6.332 4.405 -17.576 1.00 84.12 281 VAL A N 1
ATOM 2206 C CA . VAL A 1 281 ? 7.230 4.987 -18.585 1.00 84.12 281 VAL A CA 1
ATOM 2207 C C . VAL A 1 281 ? 8.605 4.359 -18.499 1.00 84.12 281 VAL A C 1
ATOM 2209 O O . VAL A 1 281 ? 9.015 3.864 -17.448 1.00 84.12 281 VAL A O 1
ATOM 2212 N N . LYS A 1 282 ? 9.353 4.436 -19.602 1.00 85.00 282 LYS A N 1
ATOM 2213 C CA . LYS A 1 282 ? 10.790 4.176 -19.567 1.00 85.00 282 LYS A CA 1
ATOM 2214 C C . LYS A 1 282 ? 11.429 5.079 -18.510 1.00 85.00 282 LYS A C 1
ATOM 2216 O O . LYS A 1 282 ? 11.141 6.276 -18.465 1.00 85.00 282 LYS A O 1
ATOM 2221 N N . ARG A 1 283 ? 12.298 4.495 -17.688 1.00 83.25 283 ARG A N 1
ATOM 2222 C CA . ARG A 1 283 ? 13.008 5.158 -16.597 1.00 83.25 283 ARG A CA 1
ATOM 2223 C C . ARG A 1 283 ? 13.652 6.443 -17.097 1.00 83.25 283 ARG A C 1
ATOM 2225 O O . ARG A 1 283 ? 14.381 6.444 -18.093 1.00 83.25 283 ARG A O 1
ATOM 2232 N N . SER A 1 284 ? 13.356 7.531 -16.397 1.00 80.19 284 SER A N 1
ATOM 2233 C CA . SER A 1 284 ? 13.920 8.845 -16.682 1.00 80.19 284 SER A CA 1
ATOM 2234 C C . SER A 1 284 ? 15.379 8.930 -16.227 1.00 80.19 284 SER A C 1
ATOM 2236 O O . SER A 1 284 ? 15.855 8.112 -15.441 1.00 80.19 284 SER A O 1
ATOM 2238 N N . VAL A 1 285 ? 16.089 9.964 -16.687 1.00 81.56 285 VAL A N 1
ATOM 2239 C CA . VAL A 1 285 ? 17.444 10.280 -16.201 1.00 81.56 285 VAL A CA 1
ATOM 2240 C C . VAL A 1 285 ? 17.443 10.498 -14.684 1.00 81.56 285 VAL A C 1
ATOM 2242 O O . VAL A 1 285 ? 18.324 9.993 -13.998 1.00 81.56 285 VAL A O 1
ATOM 2245 N N . GLU A 1 286 ? 16.423 11.176 -14.153 1.00 81.88 286 GLU A N 1
ATOM 2246 C CA . GLU A 1 286 ? 16.246 11.358 -12.707 1.00 81.88 286 GLU A CA 1
ATOM 2247 C C . GLU A 1 286 ? 16.086 10.022 -11.974 1.00 81.88 286 GLU A C 1
ATOM 2249 O O . GLU A 1 286 ? 16.679 9.841 -10.917 1.00 81.88 286 GLU A O 1
ATOM 2254 N N . GLY A 1 287 ? 15.335 9.065 -12.534 1.00 80.44 287 GLY A N 1
ATOM 2255 C CA . GLY A 1 287 ? 15.207 7.726 -11.950 1.00 80.44 287 GLY A CA 1
ATOM 2256 C C . GLY A 1 287 ? 16.546 6.989 -11.893 1.00 80.44 287 GLY A C 1
ATOM 2257 O O . GLY A 1 287 ? 16.917 6.445 -10.857 1.00 80.44 287 GLY A O 1
ATOM 2258 N N . VAL A 1 288 ? 17.346 7.060 -12.966 1.00 84.19 288 VAL A N 1
ATOM 2259 C CA . VAL A 1 288 ? 18.715 6.504 -12.967 1.00 84.19 288 VAL A CA 1
ATOM 2260 C C . VAL A 1 288 ? 19.565 7.136 -11.861 1.00 84.19 288 VAL A C 1
ATOM 2262 O O . VAL A 1 288 ? 20.168 6.411 -11.075 1.00 84.19 288 VAL A O 1
ATOM 2265 N N . GLN A 1 289 ? 19.552 8.465 -11.745 1.00 86.62 289 GLN A N 1
ATOM 2266 C CA . GLN A 1 289 ? 20.294 9.181 -10.703 1.00 86.62 289 GLN A CA 1
ATOM 2267 C C . GLN A 1 289 ? 19.832 8.802 -9.292 1.00 86.62 289 GLN A C 1
ATOM 2269 O O . GLN A 1 289 ? 20.664 8.646 -8.400 1.00 86.62 289 GLN A O 1
ATOM 2274 N N . ARG A 1 290 ? 18.522 8.620 -9.076 1.00 85.12 290 ARG A N 1
ATOM 2275 C CA . ARG A 1 290 ? 17.983 8.162 -7.790 1.00 85.12 290 ARG A CA 1
ATOM 2276 C C . ARG A 1 290 ? 18.466 6.761 -7.444 1.00 85.12 290 ARG A C 1
ATOM 2278 O O . ARG A 1 290 ? 18.925 6.562 -6.324 1.00 85.12 290 ARG A O 1
ATOM 2285 N N . ILE A 1 291 ? 18.414 5.813 -8.384 1.00 85.50 291 ILE A N 1
ATOM 2286 C CA . ILE A 1 291 ? 18.936 4.452 -8.177 1.00 85.50 291 ILE A CA 1
ATOM 2287 C C . ILE A 1 291 ? 20.432 4.493 -7.840 1.00 85.50 291 ILE A C 1
ATOM 2289 O O . ILE A 1 291 ? 20.868 3.845 -6.890 1.00 85.50 291 ILE A O 1
ATOM 2293 N N . GLU A 1 292 ? 21.221 5.270 -8.584 1.00 85.81 292 GLU A N 1
ATOM 2294 C CA . GLU A 1 292 ? 22.660 5.416 -8.343 1.00 85.81 292 GLU A CA 1
ATOM 2295 C C . GLU A 1 292 ? 22.958 6.034 -6.970 1.00 85.81 292 GLU A C 1
ATOM 2297 O O . GLU A 1 292 ? 23.824 5.540 -6.245 1.00 85.81 292 GLU A O 1
ATOM 2302 N N . ALA A 1 293 ? 22.210 7.067 -6.570 1.00 83.88 293 ALA A N 1
ATOM 2303 C CA . ALA A 1 293 ? 22.367 7.719 -5.271 1.00 83.88 293 ALA A CA 1
ATOM 2304 C C . ALA A 1 293 ? 22.102 6.761 -4.100 1.00 83.88 293 ALA A C 1
ATOM 2306 O O . ALA A 1 293 ? 22.738 6.870 -3.049 1.00 83.88 293 ALA A O 1
ATOM 2307 N N . VAL A 1 294 ? 21.196 5.798 -4.283 1.00 85.50 294 VAL A N 1
ATOM 2308 C CA . VAL A 1 294 ? 20.819 4.840 -3.235 1.00 85.50 294 VAL A CA 1
ATOM 2309 C C . VAL A 1 294 ? 21.581 3.519 -3.321 1.00 85.50 294 VAL A C 1
ATOM 2311 O O . VAL A 1 294 ? 21.441 2.688 -2.427 1.00 85.50 294 VAL A O 1
ATOM 2314 N N . ALA A 1 295 ? 22.444 3.332 -4.326 1.00 79.75 295 ALA A N 1
ATOM 2315 C CA . ALA A 1 295 ? 23.242 2.115 -4.494 1.00 79.75 295 ALA A CA 1
ATOM 2316 C C . ALA A 1 295 ? 24.143 1.815 -3.280 1.00 79.75 295 ALA A C 1
ATOM 2318 O O . ALA A 1 295 ? 24.417 0.656 -2.977 1.00 79.75 295 ALA A O 1
ATOM 2319 N N . ASN A 1 296 ? 24.565 2.860 -2.557 1.00 78.31 296 ASN A N 1
ATOM 2320 C CA . ASN A 1 296 ? 25.376 2.754 -1.339 1.00 78.31 296 ASN A CA 1
ATOM 2321 C C . ASN A 1 296 ? 24.567 2.944 -0.043 1.00 78.31 296 ASN A C 1
ATOM 2323 O O . ASN A 1 296 ? 25.147 2.969 1.046 1.00 78.31 296 ASN A O 1
ATOM 2327 N N . ALA A 1 297 ? 23.245 3.120 -0.132 1.00 84.81 297 ALA A N 1
ATOM 2328 C CA . ALA A 1 297 ? 22.412 3.302 1.046 1.00 84.81 297 ALA A CA 1
ATOM 2329 C C . ALA A 1 297 ? 22.338 2.002 1.863 1.00 84.81 297 ALA A C 1
ATOM 2331 O O . ALA A 1 297 ? 22.235 0.896 1.331 1.00 84.81 297 ALA A O 1
ATOM 2332 N N . GLN A 1 298 ? 22.382 2.134 3.190 1.00 88.12 298 GLN A N 1
ATOM 2333 C CA . GLN A 1 298 ? 22.210 0.999 4.090 1.00 88.12 298 GLN A CA 1
ATOM 2334 C C . GLN A 1 298 ? 20.728 0.790 4.388 1.00 88.12 298 GLN A C 1
ATOM 2336 O O . GLN A 1 298 ? 20.090 1.615 5.046 1.00 88.12 298 GLN A O 1
ATOM 2341 N N . PHE A 1 299 ? 20.212 -0.350 3.938 1.00 92.12 299 PHE A N 1
ATOM 2342 C CA . PHE A 1 299 ? 18.837 -0.777 4.159 1.00 92.12 299 PHE A CA 1
ATOM 2343 C C . PHE A 1 299 ? 18.763 -1.844 5.252 1.00 92.12 299 PHE A C 1
ATOM 2345 O O . PHE A 1 299 ? 19.546 -2.796 5.256 1.00 92.12 299 PHE A O 1
ATOM 2352 N N . GLN A 1 300 ? 17.791 -1.722 6.156 1.00 91.88 300 GLN A N 1
ATOM 2353 C CA . GLN A 1 300 ? 17.526 -2.714 7.198 1.00 91.88 300 GLN A CA 1
ATOM 2354 C C . GLN A 1 300 ? 16.170 -3.374 6.978 1.00 91.88 300 GLN A C 1
ATOM 2356 O O . GLN A 1 300 ? 15.153 -2.689 6.872 1.00 91.88 300 GLN A O 1
ATOM 2361 N N . LYS A 1 301 ? 16.159 -4.712 6.947 1.00 91.25 301 LYS A N 1
ATOM 2362 C CA . LYS A 1 301 ? 14.931 -5.511 6.876 1.00 91.25 301 LYS A CA 1
ATOM 2363 C C . LYS A 1 301 ? 14.056 -5.249 8.100 1.00 91.25 301 LYS A C 1
ATOM 2365 O O . LYS A 1 301 ? 14.537 -5.311 9.235 1.00 91.25 301 LYS A O 1
ATOM 2370 N N . ARG A 1 302 ? 12.769 -4.993 7.869 1.00 89.00 302 ARG A N 1
ATOM 2371 C CA . ARG A 1 302 ? 11.744 -4.839 8.910 1.00 89.00 302 ARG A CA 1
ATOM 2372 C C . ARG A 1 302 ? 10.477 -5.594 8.528 1.00 89.00 302 ARG A C 1
ATOM 2374 O O . ARG A 1 302 ? 10.289 -5.953 7.371 1.00 89.00 302 ARG A O 1
ATOM 2381 N N . SER A 1 303 ? 9.633 -5.839 9.528 1.00 86.94 303 SER A N 1
ATOM 2382 C CA . SER A 1 303 ? 8.292 -6.381 9.309 1.00 86.94 303 SER A CA 1
ATOM 2383 C C . SER A 1 303 ? 7.422 -5.386 8.534 1.00 86.94 303 SER A C 1
ATOM 2385 O O . SER A 1 303 ? 7.573 -4.169 8.718 1.00 86.94 303 SER A O 1
ATOM 2387 N N . LEU A 1 304 ? 6.519 -5.920 7.705 1.00 86.25 304 LEU A N 1
ATOM 2388 C CA . LEU A 1 304 ? 5.423 -5.174 7.080 1.00 86.25 304 LEU A CA 1
ATOM 2389 C C . LEU A 1 304 ? 4.353 -4.766 8.096 1.00 86.25 304 LEU A C 1
ATOM 2391 O O . LEU A 1 304 ? 3.689 -3.760 7.882 1.00 86.25 304 LEU A O 1
ATOM 2395 N N . VAL A 1 305 ? 4.254 -5.497 9.210 1.00 85.44 305 VAL A N 1
ATOM 2396 C CA . VAL A 1 305 ? 3.308 -5.214 10.291 1.00 85.44 305 VAL A CA 1
ATOM 2397 C C . VAL A 1 305 ? 3.567 -3.825 10.863 1.00 85.44 305 VAL A C 1
ATOM 2399 O O . VAL A 1 305 ? 4.718 -3.460 11.153 1.00 85.44 305 VAL A O 1
ATOM 2402 N N . GLY A 1 306 ? 2.488 -3.056 11.002 1.00 76.94 306 GLY A N 1
ATOM 2403 C CA . GLY A 1 306 ? 2.498 -1.749 11.637 1.00 76.94 306 GLY A CA 1
ATOM 2404 C C . GLY A 1 306 ? 3.062 -1.834 13.051 1.00 76.94 306 GLY A C 1
ATOM 2405 O O . GLY A 1 306 ? 2.861 -2.805 13.776 1.00 76.94 306 GLY A O 1
ATOM 2406 N N . GLN A 1 307 ? 3.821 -0.817 13.443 1.00 79.25 307 GLN A N 1
ATOM 2407 C CA . GLN A 1 307 ? 4.405 -0.740 14.779 1.00 79.25 307 GLN A CA 1
ATOM 2408 C C . GLN A 1 307 ? 3.823 0.450 15.513 1.00 79.25 307 GLN A C 1
ATOM 2410 O O . GLN A 1 307 ? 3.750 1.540 14.964 1.00 79.25 307 GLN A O 1
ATOM 2415 N N . TYR A 1 308 ? 3.447 0.269 16.766 1.00 69.75 308 TYR A N 1
ATOM 2416 C CA . TYR A 1 308 ? 2.994 1.363 17.612 1.00 69.75 308 TYR A CA 1
ATOM 2417 C C . TYR A 1 308 ? 4.135 1.808 18.519 1.00 69.75 308 TYR A C 1
ATOM 2419 O O . TYR A 1 308 ? 4.831 0.992 19.129 1.00 69.75 308 TYR A O 1
ATOM 2427 N N . ASP A 1 309 ? 4.325 3.121 18.614 1.00 65.12 309 ASP A N 1
ATOM 2428 C CA . ASP A 1 309 ? 5.226 3.687 19.603 1.00 65.12 309 ASP A CA 1
ATOM 2429 C C . ASP A 1 309 ? 4.538 3.701 20.978 1.00 65.12 309 ASP A C 1
ATOM 2431 O O . ASP A 1 309 ? 3.667 4.532 21.258 1.00 65.12 309 ASP A O 1
ATOM 2435 N N . GLN A 1 310 ? 4.948 2.768 21.841 1.00 60.44 310 GLN A N 1
ATOM 2436 C CA . GLN A 1 310 ? 4.437 2.620 23.207 1.00 60.44 310 GLN A CA 1
ATOM 2437 C C . GLN A 1 310 ? 4.750 3.826 24.107 1.00 60.44 310 GLN A C 1
ATOM 2439 O O . GLN A 1 310 ? 4.136 3.977 25.164 1.00 60.44 310 GLN A O 1
ATOM 2444 N N . VAL A 1 311 ? 5.698 4.689 23.724 1.00 57.62 311 VAL A N 1
ATOM 2445 C CA . VAL A 1 311 ? 5.980 5.931 24.460 1.00 57.62 311 VAL A CA 1
ATOM 2446 C C . VAL A 1 311 ? 5.281 7.149 23.864 1.00 57.62 311 VAL A C 1
ATOM 2448 O O . VAL A 1 311 ? 5.361 8.231 24.449 1.00 57.62 311 VAL A O 1
ATOM 2451 N N . SER A 1 312 ? 4.546 6.992 22.759 1.00 60.12 312 SER A N 1
ATOM 2452 C CA . SER A 1 312 ? 3.798 8.099 22.171 1.00 60.12 312 SER A CA 1
ATOM 2453 C C . SER A 1 312 ? 2.728 8.609 23.139 1.00 60.12 312 SER A C 1
ATOM 2455 O O . SER A 1 312 ? 2.025 7.849 23.813 1.00 60.12 312 SER A O 1
ATOM 2457 N N . GLY A 1 313 ? 2.553 9.932 23.177 1.00 51.50 313 GLY A N 1
ATOM 2458 C CA . GLY A 1 313 ? 1.496 10.549 23.977 1.00 51.50 313 GLY A CA 1
ATOM 2459 C C . GLY A 1 313 ? 0.096 10.084 23.560 1.00 51.50 313 GLY A C 1
ATOM 2460 O O . GLY A 1 313 ? -0.825 10.136 24.364 1.00 51.50 313 GLY A O 1
ATOM 2461 N N . VAL A 1 314 ? -0.087 9.617 22.320 1.00 54.72 314 VAL A N 1
ATOM 2462 C CA . VAL A 1 314 ? -1.346 9.023 21.839 1.00 54.72 314 VAL A CA 1
ATOM 2463 C C . VAL A 1 314 ? -1.572 7.649 22.475 1.00 54.72 314 VAL A C 1
ATOM 2465 O O . VAL A 1 314 ? -2.632 7.425 23.050 1.00 54.72 314 VAL A O 1
ATOM 2468 N N . TYR A 1 315 ? -0.567 6.770 22.482 1.00 54.16 315 TYR A N 1
ATOM 2469 C CA . TYR A 1 315 ? -0.660 5.464 23.142 1.00 54.16 315 TYR A CA 1
ATOM 2470 C C . TYR A 1 315 ? -0.873 5.586 24.657 1.00 54.16 315 TYR A C 1
ATOM 2472 O O . TYR A 1 315 ? -1.714 4.897 25.238 1.00 54.16 315 TYR A O 1
ATOM 2480 N N . GLN A 1 316 ? -0.153 6.501 25.313 1.00 53.16 316 GLN A N 1
ATOM 2481 C CA . GLN A 1 316 ? -0.345 6.766 26.740 1.00 53.16 316 GLN A CA 1
ATOM 2482 C C . GLN A 1 316 ? -1.755 7.292 27.030 1.00 53.16 316 GLN A C 1
ATOM 2484 O O . GLN A 1 316 ? -2.381 6.842 27.989 1.00 53.16 316 GLN A O 1
ATOM 2489 N N . ARG A 1 317 ? -2.282 8.186 26.179 1.00 56.09 317 ARG A N 1
ATOM 2490 C CA . ARG A 1 317 ? -3.672 8.663 26.256 1.00 56.09 317 ARG A CA 1
ATOM 2491 C C . ARG A 1 317 ? -4.670 7.514 26.126 1.00 56.09 317 ARG A C 1
ATOM 2493 O O . ARG A 1 317 ? -5.530 7.389 26.991 1.00 56.09 317 ARG A O 1
ATOM 2500 N N . TRP A 1 318 ? -4.506 6.640 25.135 1.00 55.84 318 TRP A N 1
ATOM 2501 C CA . TRP A 1 318 ? -5.340 5.445 24.959 1.00 55.84 318 TRP A CA 1
ATOM 2502 C C . TRP A 1 318 ? -5.296 4.512 26.165 1.00 55.84 318 TRP A C 1
ATOM 2504 O O . TRP A 1 318 ? -6.333 4.112 26.679 1.00 55.84 318 TRP A O 1
ATOM 2514 N N . THR A 1 319 ? -4.102 4.240 26.687 1.00 54.78 319 THR A N 1
ATOM 2515 C CA . THR A 1 319 ? -3.926 3.392 27.872 1.00 54.78 319 THR A CA 1
ATOM 2516 C C . THR A 1 319 ? -4.606 3.996 29.109 1.00 54.78 319 THR A C 1
ATOM 2518 O O . THR A 1 319 ? -5.142 3.270 29.946 1.00 54.78 319 THR A O 1
ATOM 2521 N N . ILE A 1 320 ? -4.582 5.326 29.256 1.00 54.50 320 ILE A N 1
ATOM 2522 C CA . ILE A 1 320 ? -5.250 6.037 30.357 1.00 54.50 320 ILE A CA 1
ATOM 2523 C C . ILE A 1 320 ? -6.768 5.999 30.191 1.00 54.50 320 ILE A C 1
ATOM 2525 O O . ILE A 1 320 ? -7.460 5.701 31.163 1.00 54.50 320 ILE A O 1
ATOM 2529 N N . LEU A 1 321 ? -7.272 6.289 28.988 1.00 51.88 321 LEU A N 1
ATOM 2530 C CA . LEU A 1 321 ? -8.696 6.210 28.676 1.00 51.88 321 LEU A CA 1
ATOM 2531 C C . LEU A 1 321 ? -9.208 4.799 28.964 1.00 51.88 321 LEU A C 1
ATOM 2533 O O . LEU A 1 321 ? -10.131 4.656 29.758 1.00 51.88 321 LEU A O 1
ATOM 2537 N N . ARG A 1 322 ? -8.528 3.765 28.459 1.00 55.41 322 ARG A N 1
ATOM 2538 C CA . ARG A 1 322 ? -8.845 2.351 28.699 1.00 55.41 322 ARG A CA 1
ATOM 2539 C C . ARG A 1 322 ? -8.906 1.990 30.186 1.00 55.41 322 ARG A C 1
ATOM 2541 O O . ARG A 1 322 ? -9.920 1.512 30.669 1.00 55.41 322 ARG A O 1
ATOM 2548 N N . LYS A 1 323 ? -7.888 2.361 30.971 1.00 52.91 323 LYS A N 1
ATOM 2549 C CA . LYS A 1 323 ? -7.896 2.161 32.437 1.00 52.91 323 LYS A CA 1
ATOM 2550 C C . LYS A 1 323 ? -9.035 2.885 33.167 1.00 52.91 323 LYS A C 1
ATOM 2552 O O . LYS A 1 323 ? -9.290 2.582 34.336 1.00 52.91 323 LYS A O 1
ATOM 2557 N N . LYS A 1 324 ? -9.631 3.910 32.549 1.00 51.97 324 LYS A N 1
ATOM 2558 C CA . LYS A 1 324 ? -10.815 4.611 33.059 1.00 51.97 324 LYS A CA 1
ATOM 2559 C C . LYS A 1 324 ? -12.118 3.978 32.565 1.00 51.97 324 LYS A C 1
ATOM 2561 O O . LYS A 1 324 ? -13.069 4.008 33.335 1.00 51.97 324 LYS A O 1
ATOM 2566 N N . PHE A 1 325 ? -12.146 3.377 31.372 1.00 51.00 325 PHE A N 1
ATOM 2567 C CA . PHE A 1 325 ? -13.239 2.509 30.910 1.00 51.00 325 PHE A CA 1
ATOM 2568 C C . PHE A 1 325 ? -13.430 1.310 31.845 1.00 51.00 325 PHE A C 1
ATOM 2570 O O . PHE A 1 325 ? -14.542 1.089 32.308 1.00 51.00 325 PHE A O 1
ATOM 2577 N N . ASP A 1 326 ? -12.341 0.671 32.283 1.00 47.47 326 ASP A N 1
ATOM 2578 C CA . ASP A 1 326 ? -12.378 -0.426 33.272 1.00 47.47 326 ASP A CA 1
ATOM 2579 C C . ASP A 1 326 ? -12.882 0.002 34.670 1.00 47.47 326 ASP A C 1
ATOM 2581 O O . ASP A 1 326 ? -13.029 -0.816 35.580 1.00 47.47 326 ASP A O 1
ATOM 2585 N N . LYS A 1 327 ? -13.072 1.308 34.899 1.00 49.72 327 LYS A N 1
ATOM 2586 C CA . LYS A 1 327 ? -13.507 1.895 36.173 1.00 49.72 327 LYS A CA 1
ATOM 2587 C C . LYS A 1 327 ? -14.762 2.728 35.929 1.00 49.72 327 LYS A C 1
ATOM 2589 O O . LYS A 1 327 ? -14.711 3.960 35.968 1.00 49.72 327 LYS A O 1
ATOM 2594 N N . GLU A 1 328 ? -15.867 2.022 35.697 1.00 50.25 328 GLU A N 1
ATOM 2595 C CA . GLU A 1 328 ? -17.195 2.521 35.296 1.00 50.25 328 GLU A CA 1
ATOM 2596 C C . GLU A 1 328 ? -17.644 3.817 36.014 1.00 50.25 328 GLU A C 1
ATOM 2598 O O . GLU A 1 328 ? -18.195 4.716 35.381 1.00 50.25 328 GLU A O 1
ATOM 2603 N N . ASP A 1 329 ? -17.304 4.010 37.293 1.00 48.34 329 ASP A N 1
ATOM 2604 C CA . ASP A 1 329 ? -17.747 5.159 38.106 1.00 48.34 329 ASP A CA 1
ATOM 2605 C C . ASP A 1 329 ? -17.185 6.546 37.708 1.00 48.34 329 ASP A C 1
ATOM 2607 O O . ASP A 1 329 ? -17.621 7.567 38.246 1.00 48.34 329 ASP A O 1
ATOM 2611 N N . LYS A 1 330 ? -16.193 6.642 36.807 1.00 50.59 330 LYS A N 1
ATOM 2612 C CA . LYS A 1 330 ? -15.559 7.933 36.427 1.00 50.59 330 LYS A CA 1
ATOM 2613 C C . LYS A 1 330 ? -15.690 8.300 34.950 1.00 50.59 330 LYS A C 1
ATOM 2615 O O . LYS A 1 330 ? -15.138 9.319 34.516 1.00 50.59 330 LYS A O 1
ATOM 2620 N N . LEU A 1 331 ? -16.419 7.494 34.188 1.00 50.62 331 LEU A N 1
ATOM 2621 C CA . LEU A 1 331 ? -16.433 7.534 32.733 1.00 50.62 331 LEU A CA 1
ATOM 2622 C C . LEU A 1 331 ? -17.048 8.824 32.179 1.00 50.62 331 LEU A C 1
ATOM 2624 O O . LEU A 1 331 ? -16.412 9.531 31.399 1.00 50.62 331 LEU A O 1
ATOM 2628 N N . SER A 1 332 ? -18.220 9.219 32.679 1.00 50.34 332 SER A N 1
ATOM 2629 C CA . SER A 1 332 ? -18.921 10.427 32.221 1.00 50.34 332 SER A CA 1
ATOM 2630 C C . SER A 1 332 ? -18.120 11.709 32.470 1.00 50.34 332 SER A C 1
ATOM 2632 O O . SER A 1 332 ? -18.149 12.635 31.659 1.00 50.34 332 SER A O 1
ATOM 2634 N N . GLN A 1 333 ? -17.347 11.769 33.562 1.00 54.91 333 GLN A N 1
ATOM 2635 C CA . GLN A 1 333 ? -16.502 12.923 33.884 1.00 54.91 333 GLN A CA 1
ATOM 2636 C C . GLN A 1 333 ? -15.232 12.960 33.020 1.00 54.91 333 GLN A C 1
ATOM 2638 O O . GLN A 1 333 ? -14.821 14.036 32.585 1.00 54.91 333 GLN A O 1
ATOM 2643 N N . ALA A 1 334 ? -14.641 11.798 32.720 1.00 53.44 334 ALA A N 1
ATOM 2644 C CA . ALA A 1 334 ? -13.494 11.687 31.820 1.00 53.44 334 ALA A CA 1
ATOM 2645 C C . ALA A 1 334 ? -13.864 12.055 30.374 1.00 53.44 334 ALA A C 1
ATOM 2647 O O . ALA A 1 334 ? -13.159 12.847 29.752 1.00 53.44 334 ALA A O 1
ATOM 2648 N N . VAL A 1 335 ? -15.008 11.571 29.883 1.00 52.56 335 VAL A N 1
ATOM 2649 C CA . VAL A 1 335 ? -15.544 11.902 28.553 1.00 52.56 335 VAL A CA 1
ATOM 2650 C C . VAL A 1 335 ? -15.897 13.388 28.462 1.00 52.56 335 VAL A C 1
ATOM 2652 O O . VAL A 1 335 ? -15.523 14.055 27.502 1.00 52.56 335 VAL A O 1
ATOM 2655 N N . THR A 1 336 ? -16.524 13.959 29.497 1.00 54.41 336 THR A N 1
ATOM 2656 C CA . THR A 1 336 ? -16.829 15.402 29.545 1.00 54.41 336 THR A CA 1
ATOM 2657 C C . THR A 1 336 ? -15.564 16.268 29.530 1.00 54.41 336 THR A C 1
ATOM 2659 O O . THR A 1 336 ? -15.555 17.337 28.920 1.00 54.41 336 THR A O 1
ATOM 2662 N N . ASN A 1 337 ? -14.489 15.837 30.195 1.00 55.72 337 ASN A N 1
ATOM 2663 C CA . ASN A 1 337 ? -13.208 16.546 30.168 1.00 55.72 337 ASN A CA 1
ATOM 2664 C C . ASN A 1 337 ? -12.511 16.407 28.808 1.00 55.72 337 ASN A C 1
ATOM 2666 O O . ASN A 1 337 ? -11.968 17.392 28.314 1.00 55.72 337 ASN A O 1
ATOM 2670 N N . PHE A 1 338 ? -12.591 15.229 28.185 1.00 50.94 338 PHE A N 1
ATOM 2671 C CA . PHE A 1 338 ? -12.089 14.984 26.833 1.00 50.94 338 PHE A CA 1
ATOM 2672 C C . PHE A 1 338 ? -12.798 15.859 25.790 1.00 50.94 338 PHE A C 1
ATOM 2674 O O . PHE A 1 338 ? -12.137 16.515 24.993 1.00 50.94 338 PHE A O 1
ATOM 2681 N N . MET A 1 339 ? -14.130 15.973 2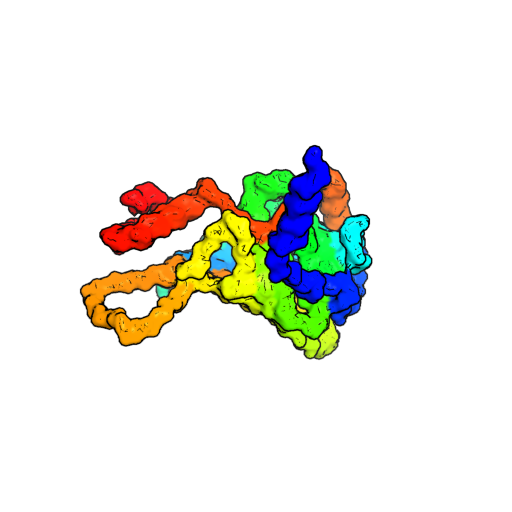5.854 1.00 49.97 339 MET A N 1
ATOM 2682 C CA . MET A 1 339 ? -14.899 16.837 24.945 1.00 49.97 339 MET A CA 1
ATOM 2683 C C . MET A 1 339 ? -14.555 18.328 25.074 1.00 49.97 339 MET A C 1
ATOM 2685 O O . MET A 1 339 ? -14.813 19.097 24.152 1.00 49.97 339 MET A O 1
ATOM 2689 N N . LYS A 1 340 ? -13.995 18.758 26.211 1.00 54.66 340 LYS A N 1
ATOM 2690 C CA . LYS A 1 340 ? -13.601 20.156 26.436 1.00 54.66 340 LYS A CA 1
ATOM 2691 C C . LYS A 1 340 ? -12.207 20.482 25.912 1.00 54.66 340 LYS A C 1
ATOM 2693 O O . LYS A 1 340 ? -11.953 21.645 25.614 1.00 54.66 340 LYS A O 1
ATOM 2698 N N . ASP A 1 341 ? -11.309 19.502 25.854 1.00 47.22 341 ASP A N 1
ATOM 2699 C CA . ASP A 1 341 ? -9.945 19.681 25.354 1.00 47.22 341 ASP A CA 1
ATOM 2700 C C . ASP A 1 341 ? -9.322 18.321 24.978 1.00 47.22 341 ASP A C 1
ATOM 2702 O O . ASP A 1 341 ? -8.675 17.683 25.815 1.00 47.22 341 ASP A O 1
ATOM 2706 N N . PRO A 1 342 ? -9.492 17.863 23.724 1.00 48.00 342 PRO A N 1
ATOM 2707 C CA . PRO A 1 342 ? -8.975 16.570 23.274 1.00 48.00 342 PRO A CA 1
ATOM 2708 C C . PRO A 1 342 ? -7.433 16.522 23.191 1.00 48.00 342 PRO A C 1
ATOM 2710 O O . PRO A 1 342 ? -6.851 15.454 22.981 1.00 48.00 342 PRO A O 1
ATOM 2713 N N . THR A 1 343 ? -6.739 17.656 23.373 1.00 42.19 343 THR A N 1
ATOM 2714 C CA . THR A 1 343 ? -5.287 17.768 23.160 1.00 42.19 343 THR A CA 1
ATOM 2715 C C . THR A 1 343 ? -4.437 17.702 24.434 1.00 42.19 343 THR A C 1
ATOM 2717 O O . THR A 1 343 ? -3.251 17.383 24.334 1.00 42.19 343 THR A O 1
ATOM 2720 N N . ASP A 1 344 ? -5.017 17.909 25.623 1.00 46.12 344 ASP A N 1
ATOM 2721 C CA . ASP A 1 344 ? -4.295 17.974 26.905 1.00 46.12 344 ASP A CA 1
ATOM 2722 C C . ASP A 1 344 ? -4.447 16.684 27.754 1.00 46.12 344 ASP A C 1
ATOM 2724 O O . ASP A 1 344 ? -5.487 16.459 28.385 1.00 46.12 344 ASP A O 1
ATOM 2728 N N . PRO A 1 345 ? -3.403 15.833 27.851 1.00 40.91 345 PRO A N 1
ATOM 2729 C CA . PRO A 1 345 ? -3.457 14.584 28.613 1.00 40.91 345 PRO A CA 1
ATOM 2730 C C . PRO A 1 345 ? -3.545 14.783 30.137 1.00 40.91 345 PRO A C 1
ATOM 2732 O O . PRO A 1 345 ? -3.936 13.855 30.845 1.00 40.91 345 PRO A O 1
ATOM 2735 N N . SER A 1 346 ? -3.212 15.967 30.668 1.00 46.16 346 SER A N 1
ATOM 2736 C CA . SER A 1 346 ? -3.236 16.233 32.116 1.00 46.16 346 SER A CA 1
ATOM 2737 C C . SER A 1 346 ? -4.655 16.387 32.675 1.00 46.16 346 SER A C 1
ATOM 2739 O O . SER A 1 346 ? -4.904 16.086 33.842 1.00 46.16 346 SER A O 1
ATOM 2741 N N . LYS A 1 347 ? -5.615 16.771 31.825 1.00 42.19 347 LYS A N 1
ATOM 2742 C CA . LYS A 1 347 ? -7.040 16.916 32.175 1.00 42.19 347 LYS A CA 1
ATOM 2743 C C . LYS A 1 347 ? -7.798 15.587 32.200 1.00 42.19 347 LYS A C 1
ATOM 2745 O O . LYS A 1 347 ? -8.941 15.525 32.656 1.00 42.19 347 LYS A O 1
ATOM 2750 N N . CYS A 1 348 ? -7.140 14.522 31.742 1.00 38.25 348 CYS A N 1
ATOM 2751 C CA . CYS A 1 348 ? -7.597 13.146 31.850 1.00 38.25 348 CYS A CA 1
ATOM 2752 C C . CYS A 1 348 ? -7.160 12.474 33.163 1.00 38.25 348 CYS A C 1
ATOM 2754 O O . CYS A 1 348 ? -7.361 11.267 33.270 1.00 38.25 348 CYS A O 1
ATOM 2756 N N . MET A 1 349 ? -6.587 13.179 34.153 1.00 39.78 349 MET A N 1
ATOM 2757 C CA . MET A 1 349 ? -6.331 12.634 35.503 1.00 39.78 349 MET A CA 1
ATOM 2758 C C . MET A 1 349 ? -7.577 12.650 36.382 1.00 39.78 349 MET A C 1
ATOM 2760 O O . MET A 1 349 ? -8.245 13.697 36.471 1.00 39.78 349 MET A O 1
#

Sequence (349 aa):
MKFYVIYLCLVVALVRPTLCKDEKDYVSKDSSALPKADLHGTTLHYHYESEAKLFGPAEETFHISADVDVEYIGDGFVNYLDNNASSFLMFMRNVFVQVIKGNGTTSESEAPLSADDLYDQPTWFVQLGNGTIAEARFTKKDLGNTDVMNFKRSILSALQTNLVRDKENVIETDVMGTHNSRYSLTELQFGEIEVKKHVSSKDIYVDNNTDLDTDEVDIETDEVQRVSGGILTSVSGHVQVFQKPVEQDDTTANPEEGGNIDLGVYLTSNVTFTLTLRKHVKRSVEGVQRIEAVANAQFQKRSLVGQYDQVSGVYQRWTILRKKFDKEDKLSQAVTNFMKDPTDPSKCM

Organism: Lingula anatina (NCBI:txid7574)

Radius of gyration: 24.0 Å; chains: 1; bounding box: 60×73×61 Å

Foldseek 3Di:
DPPPVVVVVVVVVVPDPDDPPPPPLADDLPAFPFAADPQVQKKFKKKKWKWKDAFFPWPKIKIKIWIKIKHWDAADDPPDPRRQKTKIKIAIPPIWIKIWTDDPPDIDIDDTDDPNVLRGFIKMWIAGSQQATPWIWGFPSVVVPQVSLLVVQVVSQQSGDGRGPPDQWHFHQGQAGTFIWGWDWDQDPPRKIKIKIKGKLVGHDDDPPDPDVSVWKMKIKIKIWIDDNNRTAKMKMKIWIFTDDDPDPVDDDDDDPDPDPPSRNRRIMIMIMMMGGPDMDRNDPVNVVVCVVCVPTDIDIDGSHRDDDCPDPVNVLVVLLVVVVVVVPCNVVLVVQCVVPVPDSVSND